Protein AF-A0A375FR32-F1 (afdb_monomer)

Nearest PDB structures (foldseek):
  3rn0-assembly1_A  TM=7.486E-01  e=4.102E-07  Paracoccus denitrificans PD1222
  3svw-assembly1_B  TM=7.134E-01  e=1.954E-07  Paracoccus denitrificans PD1222
  3svw-assembly1_A  TM=7.402E-01  e=1.913E-06  Paracoccus denitrificans PD1222
  3hq8-assembly1_B  TM=6.650E-01  e=5.862E-05  Geobacter sulfurreducens
  4aal-assembly1_A  TM=5.937E-01  e=3.245E-04  Geobacter sulfurreducens PCA

Organism: NCBI:txid96344

Secondary structure (DSSP, 8-state):
-----------------------------------HHHHHHHHHTSGGGPPSPPP-TT-TTTT-HHHHHHHHHHHH-GGGSTTSS--HHHHSBGGGTTB--SSS-BSSSB-SSPPPP-TTGGG-SSBSTT--BSSHHHHHHHHHH-TTTT---HHHHHHHHHHHSHHHHHHHH-PPPP-TTS-S---TTS-HHHHHHHHHS-HHHHHHHHHHHHHHT--GGGGTSSSS-----------

InterPro domains:
  IPR004852 Di-haem cytochrome c peroxidase [PF03150] (67-178)
  IPR036909 Cytochrome c-like domain superfamily [G3DSA:1.10.760.10] (53-226)
  IPR036909 Cytochrome c-like domain superfamily [SSF46626] (48-176)
  IPR051395 Cytochrome c-dependent Peroxidase and MauG [PTHR30600] (34-174)

Foldseek 3Di:
DDDDDDDDDDDDDDDDDDPPPPPPCPVPPPPVDDDPVRVVVVVCPDLQNDDFQDDDPVDPCQPPPLLQVLLVVQQAFLLLAAVSPDGQCCQQPVVVLGGNPDQFDAALATHDGGDDRLAQVSNDCADDPVSPDRAQLVVLLDQSCDCRHRVDALQLVLVVCVVPPQVSLCVRPNHQDDCPPQDNGAHCRHDPVNPVSLVPDDPVVNVSSVVSSSSSRHHSCNNRGHPPDPPPPPPPPPD

Radius of gyration: 29.26 Å; Cα contacts (8 Å, |Δi|>4): 293; chains: 1; bounding box: 50×64×95 Å

Solvent-accessible surface area (backbone atoms only — not comparable to full-atom values): 14560 Å² total; per-residue (Å²): 139,84,89,82,89,84,88,82,82,90,81,90,82,84,89,78,94,73,84,79,74,75,76,76,73,73,73,79,72,77,77,87,63,80,50,73,66,56,47,49,53,61,52,59,74,33,79,78,55,53,71,76,50,67,86,57,89,91,44,91,56,78,85,38,66,68,49,35,54,52,20,53,53,54,36,61,32,24,79,62,12,58,80,50,81,35,27,58,43,66,42,34,23,74,95,53,65,15,15,64,90,50,88,39,31,68,45,74,30,74,43,94,46,52,52,67,51,54,58,54,48,62,68,50,68,50,38,72,99,80,43,87,24,73,44,72,39,69,45,44,54,47,46,39,49,31,64,30,36,22,33,29,42,54,38,35,49,48,53,50,37,60,74,76,36,38,70,68,46,34,77,72,75,44,81,79,77,91,56,89,86,55,71,74,54,25,15,93,78,51,54,75,68,23,28,53,48,38,68,71,45,55,71,66,57,52,50,55,47,48,51,53,42,56,63,65,52,38,33,74,57,72,63,44,66,60,85,62,72,74,78,65,78,73,80,73,75,88,121

Sequence (239 aa):
MNRRALRVACLFGGELLAACAIASTIGTTAVDGWNADETAILSSIRLSALPPAPKDPSNAYESSPSAARLGERLFFDRRFSGNGSVSCGSCHQPDKQFQDGRPVGLGVGTGMRRTMPVVGAGYSPFLFWDGRKDSLWSQALGPLEDPAEHGGNRLAYVHLLAAHYRAEYESVFGGIPNLGRLPSQASPVGTPGQRAAWDSMSEKERQDVSRVFAIAVWKNRCLSTRGRLIRMPSLRRES

pLDDT: mean 80.94, std 21.71, range [27.3, 98.06]

Structure (mmCIF, N/CA/C/O backbone):
data_AF-A0A375FR32-F1
#
_entry.id   AF-A0A375FR32-F1
#
loop_
_atom_site.group_PDB
_atom_site.id
_atom_site.type_symbol
_atom_site.label_atom_id
_atom_site.label_alt_id
_atom_site.label_comp_id
_atom_site.label_asym_id
_atom_site.label_entity_id
_atom_site.label_seq_id
_atom_site.pdbx_PDB_ins_code
_atom_site.Cartn_x
_atom_site.Cartn_y
_atom_site.Cartn_z
_atom_site.occupancy
_atom_site.B_iso_or_equiv
_atom_site.auth_seq_id
_atom_site.auth_comp_id
_atom_site.auth_asym_id
_atom_site.auth_atom_id
_atom_site.pdbx_PDB_model_num
ATOM 1 N N . MET A 1 1 ? -6.116 39.746 -44.558 1.00 34.94 1 MET A N 1
ATOM 2 C CA . MET A 1 1 ? -5.456 41.042 -44.861 1.00 34.94 1 MET A CA 1
ATOM 3 C C . MET A 1 1 ? -3.975 40.850 -44.554 1.00 34.94 1 MET A C 1
ATOM 5 O O . MET A 1 1 ? -3.704 40.325 -43.496 1.00 34.94 1 MET A O 1
ATOM 9 N N . ASN A 1 2 ? -2.976 41.124 -45.387 1.00 34.41 2 ASN A N 1
ATOM 10 C CA . ASN A 1 2 ? -2.858 42.072 -46.482 1.00 34.41 2 ASN A CA 1
ATOM 11 C C . ASN A 1 2 ? -1.745 41.594 -47.442 1.00 34.41 2 ASN A C 1
ATOM 13 O O . ASN A 1 2 ? -0.753 41.014 -47.011 1.00 34.41 2 ASN A O 1
ATOM 17 N N . ARG A 1 3 ? -1.946 41.827 -48.740 1.00 41.34 3 ARG A N 1
ATOM 18 C CA . ARG A 1 3 ? -1.023 41.517 -49.842 1.00 41.34 3 ARG A CA 1
ATOM 19 C C . ARG A 1 3 ? 0.057 42.599 -49.927 1.00 41.34 3 ARG A C 1
ATOM 21 O O . ARG A 1 3 ? -0.264 43.752 -49.659 1.00 41.34 3 ARG A O 1
ATOM 28 N N . ARG A 1 4 ? 1.242 42.276 -50.462 1.00 44.44 4 ARG A N 1
ATOM 29 C CA . ARG A 1 4 ? 1.904 43.083 -51.511 1.00 44.44 4 ARG A CA 1
ATOM 30 C C . ARG A 1 4 ? 3.125 42.368 -52.089 1.00 44.44 4 ARG A C 1
ATOM 32 O O . ARG A 1 4 ? 4.115 42.128 -51.413 1.00 44.44 4 ARG A O 1
ATOM 39 N N . ALA A 1 5 ? 2.989 42.045 -53.369 1.00 45.34 5 ALA A N 1
ATOM 40 C CA . ALA A 1 5 ? 4.055 41.678 -54.278 1.00 45.34 5 ALA A CA 1
ATOM 41 C C . ALA A 1 5 ? 4.839 42.932 -54.690 1.00 45.34 5 ALA A C 1
ATOM 43 O O . ALA A 1 5 ? 4.228 43.978 -54.911 1.00 45.34 5 ALA A O 1
ATOM 44 N N . LEU A 1 6 ? 6.150 42.798 -54.888 1.00 39.31 6 LEU A N 1
ATOM 45 C CA . LEU A 1 6 ? 6.916 43.678 -55.766 1.00 39.31 6 LEU A CA 1
ATOM 46 C C . LEU A 1 6 ? 7.630 42.808 -56.804 1.00 39.31 6 LEU A C 1
ATOM 48 O O . LEU A 1 6 ? 8.414 41.926 -56.465 1.00 39.31 6 LEU A O 1
ATOM 52 N N . ARG A 1 7 ? 7.300 43.054 -58.072 1.00 39.62 7 ARG A N 1
ATOM 53 C CA . ARG A 1 7 ? 8.030 42.588 -59.251 1.00 39.62 7 ARG A CA 1
ATOM 54 C C . ARG A 1 7 ? 9.105 43.629 -59.561 1.00 39.62 7 ARG A C 1
ATOM 56 O O . ARG A 1 7 ? 8.771 44.809 -59.624 1.00 39.62 7 ARG A O 1
ATOM 63 N N . VAL A 1 8 ? 10.336 43.203 -59.829 1.00 41.31 8 VAL A N 1
ATOM 64 C CA . VAL A 1 8 ? 11.311 43.998 -60.589 1.00 41.31 8 VAL A CA 1
ATOM 65 C C . VAL A 1 8 ? 11.824 43.131 -61.733 1.00 41.31 8 VAL A C 1
ATOM 67 O O . VAL A 1 8 ? 12.091 41.943 -61.563 1.00 41.31 8 VAL A O 1
ATOM 70 N N . ALA A 1 9 ? 11.814 43.741 -62.912 1.00 36.62 9 ALA A N 1
ATOM 71 C CA . ALA A 1 9 ? 12.008 43.151 -64.221 1.00 36.62 9 ALA A CA 1
ATOM 72 C C . ALA A 1 9 ? 13.483 42.865 -64.542 1.00 36.62 9 ALA A C 1
ATOM 74 O O . ALA A 1 9 ? 14.385 43.553 -64.070 1.00 36.62 9 ALA A O 1
ATOM 75 N N . CYS A 1 10 ? 13.686 41.860 -65.396 1.00 38.28 10 CYS A N 1
ATOM 76 C CA . CYS A 1 10 ? 14.944 41.524 -66.053 1.00 38.28 10 CYS A CA 1
ATOM 77 C C . CYS A 1 10 ? 15.447 42.654 -66.966 1.00 38.28 10 CYS A C 1
ATOM 79 O O . CYS A 1 10 ? 14.663 43.210 -67.733 1.00 38.28 10 CYS A O 1
ATOM 81 N N . LEU A 1 11 ? 16.766 42.866 -66.993 1.00 36.47 11 LEU A N 1
ATOM 82 C CA . LEU A 1 11 ? 17.492 43.361 -68.165 1.00 36.47 11 LEU A CA 1
ATOM 83 C C . LEU A 1 11 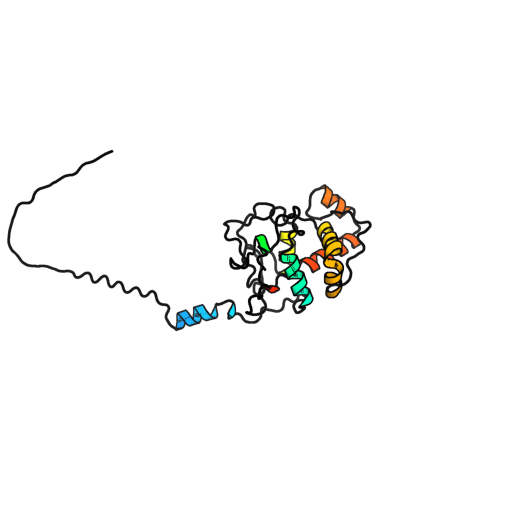? 18.767 42.527 -68.360 1.00 36.47 11 LEU A C 1
ATOM 85 O O . LEU A 1 11 ? 19.441 42.161 -67.400 1.00 36.47 11 LEU A O 1
ATOM 89 N N . PHE A 1 12 ? 19.011 42.178 -69.622 1.00 41.09 12 PHE A N 1
ATOM 90 C CA . PHE A 1 12 ? 20.029 41.260 -70.127 1.00 41.09 12 PHE A CA 1
ATOM 91 C C . PHE A 1 12 ? 21.443 41.861 -70.105 1.00 41.09 12 PHE A C 1
ATOM 93 O O . PHE A 1 12 ? 21.627 43.026 -70.445 1.00 41.09 12 PHE A O 1
ATOM 100 N N . GLY A 1 13 ? 22.441 41.023 -69.821 1.00 38.72 13 GLY A N 1
ATOM 101 C CA . GLY A 1 13 ? 23.860 41.271 -70.084 1.00 38.72 13 GLY A CA 1
ATOM 102 C C . GLY A 1 13 ? 24.592 39.930 -70.116 1.00 38.72 13 GLY A C 1
ATOM 103 O O . GLY A 1 13 ? 24.556 39.194 -69.135 1.00 38.72 13 GLY A O 1
ATOM 104 N N . GLY A 1 14 ? 25.128 39.565 -71.281 1.00 41.88 14 GLY A N 1
ATOM 105 C CA . GLY A 1 14 ? 25.743 38.266 -71.542 1.00 41.88 14 GLY A C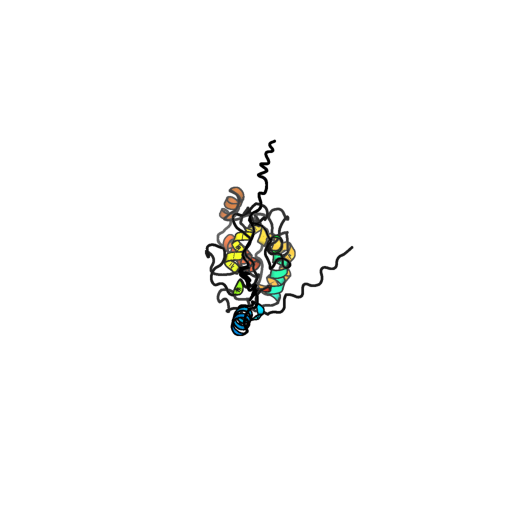A 1
ATOM 106 C C . GLY A 1 14 ? 27.172 38.118 -71.012 1.00 41.88 14 GLY A C 1
ATOM 107 O O . GLY A 1 14 ? 27.811 39.092 -70.633 1.00 41.88 14 GLY A O 1
ATOM 108 N N . GLU A 1 15 ? 27.628 36.863 -71.092 1.00 43.53 15 GLU A N 1
ATOM 109 C CA . GLU A 1 15 ? 29.021 36.389 -71.048 1.00 43.53 15 GLU A CA 1
ATOM 110 C C . GLU A 1 15 ? 29.731 36.377 -69.681 1.00 43.53 15 GLU A C 1
ATOM 112 O O . GLU A 1 15 ? 30.336 37.349 -69.255 1.00 43.53 15 GLU A O 1
ATOM 117 N N . LEU A 1 16 ? 29.728 35.225 -68.997 1.00 47.12 16 LEU A N 1
ATOM 118 C CA . LEU A 1 16 ? 30.852 34.274 -69.001 1.00 47.12 16 LEU A CA 1
ATOM 119 C C . LEU A 1 16 ? 30.514 33.070 -68.106 1.00 47.12 16 LEU A C 1
ATOM 121 O O . LEU A 1 16 ? 30.028 33.197 -66.984 1.00 47.12 16 LEU A O 1
ATOM 125 N N . LEU A 1 17 ? 30.786 31.881 -68.634 1.00 51.75 17 LEU A N 1
ATOM 126 C CA . LEU A 1 17 ? 30.671 30.594 -67.961 1.00 51.75 17 LEU A CA 1
ATOM 127 C C . LEU A 1 17 ? 31.590 30.522 -66.732 1.00 51.75 17 LEU A C 1
ATOM 129 O O . LEU A 1 17 ? 32.803 30.406 -66.868 1.00 51.75 17 LEU A O 1
ATOM 133 N N . ALA A 1 18 ? 30.999 30.481 -65.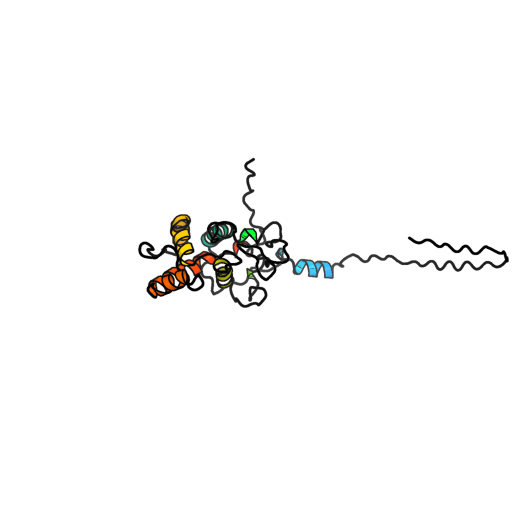543 1.00 47.69 18 ALA A N 1
ATOM 134 C CA . ALA A 1 18 ? 31.580 29.811 -64.384 1.00 47.69 18 ALA A CA 1
ATOM 135 C C . ALA A 1 18 ? 30.437 29.297 -63.505 1.00 47.69 18 ALA A C 1
ATOM 137 O O . ALA A 1 18 ? 30.072 29.889 -62.490 1.00 47.69 18 ALA A O 1
ATOM 138 N N . ALA A 1 19 ? 29.829 28.189 -63.928 1.00 48.16 19 ALA A N 1
ATOM 139 C CA . ALA A 1 19 ? 28.979 27.401 -63.054 1.00 48.16 19 ALA A CA 1
ATOM 140 C C . ALA A 1 19 ? 29.862 26.792 -61.954 1.00 48.16 19 ALA A C 1
ATOM 142 O O . ALA A 1 19 ? 30.321 25.658 -62.063 1.00 48.16 19 ALA A O 1
ATOM 143 N N . CYS A 1 20 ? 30.103 27.544 -60.879 1.00 44.62 20 CYS A N 1
ATOM 144 C CA . CYS A 1 20 ? 30.439 26.957 -59.589 1.00 44.62 20 CYS A CA 1
ATOM 145 C C . CYS A 1 20 ? 29.190 26.223 -59.098 1.00 44.62 20 CYS A C 1
ATOM 147 O O . CYS A 1 20 ? 28.430 26.719 -58.268 1.00 44.62 20 CYS A O 1
ATOM 149 N N . ALA A 1 21 ? 28.958 25.031 -59.648 1.00 50.09 21 ALA A N 1
ATOM 150 C CA . ALA A 1 21 ? 28.159 24.024 -58.987 1.00 50.09 21 ALA A CA 1
ATOM 151 C C . ALA A 1 21 ? 28.932 23.637 -57.724 1.00 50.09 21 ALA A C 1
ATOM 153 O O . ALA A 1 21 ? 29.719 22.693 -57.714 1.00 50.09 21 ALA A O 1
ATOM 154 N N . ILE A 1 22 ? 28.736 24.404 -56.650 1.00 55.03 22 ILE A N 1
ATOM 155 C CA . ILE A 1 22 ? 28.976 23.895 -55.311 1.00 55.03 22 ILE A CA 1
ATOM 156 C C . ILE A 1 22 ? 27.925 22.803 -55.163 1.00 55.03 22 ILE A C 1
ATOM 158 O O . ILE A 1 22 ? 26.780 23.055 -54.795 1.00 55.03 22 ILE A O 1
ATOM 162 N N . ALA A 1 23 ? 28.295 21.584 -55.549 1.00 52.53 23 ALA A N 1
ATOM 163 C CA . ALA A 1 23 ? 27.618 20.400 -55.088 1.00 52.53 23 ALA A CA 1
ATOM 164 C C . ALA A 1 23 ? 27.813 20.402 -53.573 1.00 52.53 23 ALA A C 1
ATOM 166 O O . ALA A 1 23 ? 28.777 19.843 -53.051 1.00 52.53 23 ALA A O 1
ATOM 167 N N . SER A 1 24 ? 26.917 21.091 -52.864 1.00 51.31 24 SER A N 1
ATOM 168 C CA . SER A 1 24 ? 26.653 20.829 -51.465 1.00 51.31 24 SER A CA 1
ATOM 169 C C . SER A 1 24 ? 26.131 19.404 -51.422 1.00 51.31 24 SER A C 1
ATOM 171 O O . SER A 1 24 ? 24.931 19.146 -51.404 1.00 51.31 24 SER A O 1
ATOM 173 N N . THR A 1 25 ? 27.065 18.459 -51.442 1.00 49.88 25 THR A N 1
ATOM 174 C CA . THR A 1 25 ? 26.886 17.159 -50.833 1.00 49.88 25 THR A CA 1
ATOM 175 C C . THR A 1 25 ? 26.717 17.455 -49.351 1.00 49.88 25 THR A C 1
ATOM 177 O O . THR A 1 25 ? 27.632 17.341 -48.542 1.00 49.88 25 THR A O 1
ATOM 180 N N . ILE A 1 26 ? 25.512 17.898 -48.983 1.00 55.44 26 ILE A N 1
ATOM 181 C CA . ILE A 1 26 ? 24.990 17.628 -47.658 1.00 55.44 26 ILE A CA 1
ATOM 182 C C . ILE A 1 26 ? 24.904 16.111 -47.657 1.00 55.44 26 ILE A C 1
ATOM 184 O O . ILE A 1 26 ? 23.922 15.524 -48.105 1.00 55.44 26 ILE A O 1
ATOM 188 N N . GLY A 1 27 ? 26.017 15.478 -47.289 1.00 49.62 27 GLY A N 1
ATOM 189 C CA . GLY A 1 27 ? 26.038 14.088 -46.918 1.00 49.62 27 GLY A CA 1
ATOM 190 C C . GLY A 1 27 ? 25.067 13.985 -45.765 1.00 49.62 27 GLY A C 1
ATOM 191 O O . GLY A 1 27 ? 25.414 14.250 -44.620 1.00 49.62 27 GLY A O 1
ATOM 192 N N . THR A 1 28 ? 23.826 13.631 -46.071 1.00 56.03 28 THR A N 1
ATOM 193 C CA . THR A 1 28 ? 22.920 13.026 -45.113 1.00 56.03 28 THR A CA 1
ATOM 194 C C . THR A 1 28 ? 23.481 11.642 -44.821 1.00 56.03 28 THR A C 1
ATOM 196 O O . THR A 1 28 ? 22.913 10.626 -45.214 1.00 56.03 28 THR A O 1
ATOM 199 N N . THR A 1 29 ? 24.638 11.578 -44.164 1.00 55.00 29 THR A N 1
ATOM 200 C CA . THR A 1 29 ? 24.998 10.393 -43.405 1.00 55.00 29 THR A CA 1
ATOM 201 C C . THR A 1 29 ? 24.136 10.464 -42.159 1.00 55.00 29 THR A C 1
ATOM 203 O O . THR A 1 29 ? 24.552 10.972 -41.120 1.00 55.00 29 THR A O 1
ATOM 206 N N . ALA A 1 30 ? 22.888 10.020 -42.299 1.00 60.34 30 ALA A N 1
ATOM 207 C CA . ALA A 1 30 ? 22.135 9.522 -41.169 1.00 60.34 30 ALA A CA 1
ATOM 208 C C . ALA A 1 30 ? 22.948 8.349 -40.614 1.00 60.34 30 ALA A C 1
ATOM 210 O O . ALA A 1 30 ? 22.835 7.219 -41.084 1.00 60.34 30 ALA A O 1
ATOM 211 N N . VAL A 1 31 ? 23.839 8.632 -39.666 1.00 58.75 31 VAL A N 1
ATOM 212 C CA . VAL A 1 31 ? 24.446 7.598 -38.830 1.00 58.75 31 VAL A CA 1
ATOM 213 C C . VAL A 1 31 ? 23.476 7.356 -37.675 1.00 58.75 31 VAL A C 1
ATOM 215 O O . VAL A 1 31 ? 23.803 7.555 -36.515 1.00 58.75 31 VAL A O 1
ATOM 218 N N . ASP A 1 32 ? 22.243 6.967 -38.003 1.00 66.88 32 ASP A N 1
ATOM 219 C CA . ASP A 1 32 ? 21.217 6.598 -37.021 1.00 66.88 32 ASP A CA 1
ATOM 220 C C . ASP A 1 32 ? 21.332 5.099 -36.709 1.00 66.88 32 ASP A C 1
ATOM 222 O O . ASP A 1 32 ? 20.386 4.323 -36.850 1.00 66.88 32 ASP A O 1
ATOM 226 N N . GLY A 1 33 ? 22.534 4.659 -36.339 1.00 75.00 33 GLY A N 1
ATOM 227 C CA . GLY A 1 33 ? 22.816 3.269 -36.010 1.00 75.00 33 GLY A CA 1
ATOM 228 C C . GLY A 1 33 ? 23.745 3.178 -34.815 1.00 75.00 33 GLY A C 1
ATOM 229 O O . GLY A 1 33 ? 24.872 3.659 -34.874 1.00 75.00 33 GLY A O 1
ATOM 230 N N . TRP A 1 34 ? 23.276 2.535 -33.748 1.00 84.75 34 TRP A N 1
ATOM 231 C CA . TRP A 1 34 ? 24.124 2.150 -32.625 1.00 84.75 34 TRP A CA 1
ATOM 232 C C . TRP A 1 34 ? 25.191 1.167 -33.113 1.00 84.75 34 TRP A C 1
ATOM 234 O O . TRP A 1 34 ? 24.870 0.184 -33.789 1.00 84.75 34 TRP A O 1
ATOM 244 N N . ASN A 1 35 ? 26.454 1.401 -32.765 1.00 91.38 35 ASN A N 1
ATOM 245 C CA . ASN A 1 35 ? 27.519 0.441 -33.037 1.00 91.38 35 ASN A CA 1
ATOM 246 C C . ASN A 1 35 ? 27.387 -0.803 -32.127 1.00 91.38 35 ASN A C 1
ATOM 248 O O . ASN A 1 35 ? 26.509 -0.884 -31.259 1.00 91.38 35 ASN A O 1
ATOM 252 N N . ALA A 1 36 ? 28.227 -1.819 -32.347 1.00 91.06 36 ALA A N 1
ATOM 253 C CA . ALA A 1 36 ? 28.140 -3.084 -31.613 1.00 91.06 36 ALA A CA 1
ATOM 254 C C . ALA A 1 36 ? 28.350 -2.910 -30.097 1.00 91.06 36 ALA A C 1
ATOM 256 O O . ALA A 1 36 ? 27.615 -3.513 -29.312 1.00 91.06 36 ALA A O 1
ATOM 257 N N . ASP A 1 37 ? 29.286 -2.051 -29.691 1.00 91.88 37 ASP A N 1
ATOM 258 C CA . ASP A 1 37 ? 29.590 -1.788 -28.282 1.00 91.88 37 ASP A CA 1
ATOM 259 C C . ASP A 1 37 ? 28.447 -1.022 -27.607 1.00 91.88 37 ASP A C 1
ATOM 261 O O . ASP A 1 37 ? 28.004 -1.379 -26.515 1.00 91.88 37 ASP A O 1
ATOM 265 N N . GLU A 1 38 ? 27.887 -0.019 -28.285 1.00 92.06 38 GLU A N 1
ATOM 266 C CA . GLU A 1 38 ? 26.712 0.715 -27.810 1.00 92.06 38 GLU A CA 1
ATOM 267 C C . GLU A 1 38 ? 25.490 -0.199 -27.682 1.00 92.06 38 GLU A C 1
ATOM 269 O O . GLU A 1 38 ? 24.779 -0.175 -26.676 1.00 92.06 38 GLU A O 1
ATOM 274 N N . THR A 1 39 ? 25.272 -1.074 -28.664 1.00 90.56 39 THR A N 1
ATOM 275 C CA . THR A 1 39 ? 24.197 -2.072 -28.624 1.00 90.56 39 THR A CA 1
ATOM 276 C C . THR A 1 39 ? 24.397 -3.058 -27.471 1.00 90.56 39 THR A C 1
ATOM 278 O O . THR A 1 39 ? 23.421 -3.458 -26.822 1.00 90.56 39 THR A O 1
ATOM 281 N N . ALA A 1 40 ? 25.643 -3.438 -27.175 1.00 90.44 40 ALA A N 1
ATOM 282 C CA . ALA A 1 40 ? 25.981 -4.292 -26.042 1.00 90.44 40 ALA A CA 1
ATOM 283 C C . ALA A 1 40 ? 25.712 -3.590 -24.700 1.00 90.44 40 ALA A C 1
ATOM 285 O O . ALA A 1 40 ? 25.094 -4.191 -23.818 1.00 90.44 40 ALA A O 1
ATOM 286 N N . ILE A 1 41 ? 26.072 -2.308 -24.564 1.00 91.00 41 ILE A N 1
ATOM 287 C CA . ILE A 1 41 ? 25.761 -1.484 -23.383 1.00 91.00 41 ILE A CA 1
ATOM 288 C C . ILE A 1 41 ? 24.244 -1.357 -23.193 1.00 91.00 41 ILE A C 1
ATOM 290 O O . ILE A 1 41 ? 23.724 -1.631 -22.115 1.00 91.00 41 ILE A O 1
ATOM 294 N N . LEU A 1 42 ? 23.496 -1.014 -24.242 1.00 88.75 42 LEU A N 1
ATOM 295 C CA . LEU A 1 42 ? 22.034 -0.918 -24.163 1.00 88.75 42 LEU A CA 1
ATOM 296 C C . LEU A 1 42 ? 21.379 -2.262 -23.819 1.00 88.75 42 LEU A C 1
ATOM 298 O O . LEU A 1 42 ? 20.329 -2.310 -23.178 1.00 88.75 42 LEU A O 1
ATOM 302 N N . SER A 1 43 ? 21.986 -3.370 -24.244 1.00 87.94 43 SER A N 1
ATOM 303 C CA . SER A 1 43 ? 21.511 -4.713 -23.916 1.00 87.94 43 SER A CA 1
ATOM 304 C C . SER A 1 43 ? 21.800 -5.103 -22.468 1.00 87.94 43 SER A C 1
ATOM 306 O O . SER A 1 43 ? 20.986 -5.811 -21.872 1.00 87.94 43 SER A O 1
ATOM 308 N N . SER A 1 44 ? 22.896 -4.614 -21.883 1.00 88.31 44 SER A N 1
ATOM 309 C CA . SER A 1 44 ? 23.266 -4.904 -20.494 1.00 88.31 44 SER A CA 1
ATOM 310 C C . SER A 1 44 ? 22.397 -4.163 -19.472 1.00 88.31 44 SER A C 1
ATOM 312 O O . SER A 1 44 ? 22.175 -4.677 -18.380 1.00 88.31 44 SER A O 1
ATOM 314 N N . ILE A 1 45 ? 21.823 -3.012 -19.838 1.00 85.69 45 ILE A N 1
ATOM 315 C CA . ILE A 1 45 ? 20.927 -2.224 -18.969 1.00 85.69 45 ILE A CA 1
ATOM 316 C C . ILE A 1 45 ? 19.444 -2.623 -19.075 1.00 85.69 45 ILE A C 1
ATOM 318 O O . ILE A 1 45 ? 18.570 -1.955 -18.519 1.00 85.69 45 ILE A O 1
ATOM 322 N N . ARG A 1 46 ? 19.119 -3.706 -19.793 1.00 87.19 46 ARG A N 1
ATOM 323 C CA . ARG A 1 46 ? 17.738 -4.204 -19.888 1.00 87.19 46 ARG A CA 1
ATOM 324 C C . ARG A 1 46 ? 17.305 -4.819 -18.566 1.00 87.19 46 ARG A C 1
ATOM 326 O O . ARG A 1 46 ? 18.056 -5.549 -17.931 1.00 87.19 46 ARG A O 1
ATOM 333 N N . LEU A 1 47 ? 16.028 -4.661 -18.227 1.00 80.69 47 LEU A N 1
ATOM 334 C CA . LEU A 1 47 ? 15.450 -5.301 -17.044 1.00 80.69 47 LEU A CA 1
ATOM 335 C C . LEU A 1 47 ? 15.648 -6.830 -17.041 1.00 80.69 47 LEU A C 1
ATOM 337 O O . LEU A 1 47 ? 15.905 -7.424 -16.001 1.00 80.69 47 LEU A O 1
ATOM 341 N N . SER A 1 48 ? 15.567 -7.474 -18.210 1.00 82.88 48 SER A N 1
ATOM 342 C CA . SER A 1 48 ? 15.795 -8.917 -18.359 1.00 82.88 48 SER A CA 1
ATOM 343 C 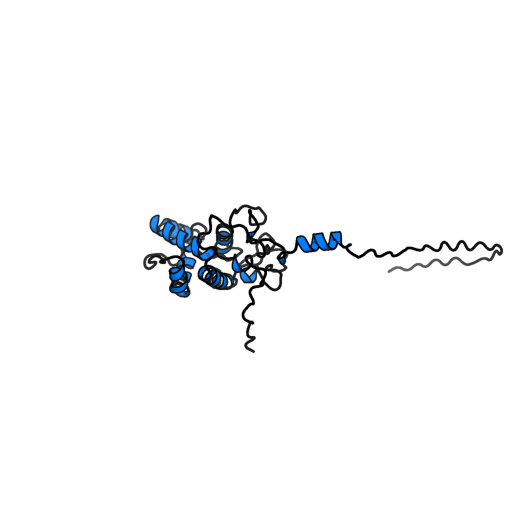C . SER A 1 48 ? 17.246 -9.346 -18.126 1.00 82.88 48 SER A C 1
ATOM 345 O O . SER A 1 48 ? 17.490 -10.535 -17.942 1.00 82.88 48 SER A O 1
ATOM 347 N N . ALA A 1 49 ? 18.190 -8.405 -18.182 1.00 86.62 49 ALA A N 1
ATOM 348 C CA . ALA A 1 49 ? 19.607 -8.628 -17.921 1.00 86.62 49 ALA A CA 1
ATOM 349 C C . ALA A 1 49 ? 19.980 -8.377 -16.449 1.00 86.62 49 ALA A C 1
ATOM 351 O O . ALA A 1 49 ? 21.110 -8.663 -16.056 1.00 86.62 49 ALA A O 1
ATOM 352 N N . LEU A 1 50 ? 19.049 -7.875 -15.624 1.00 83.44 50 LEU A N 1
ATOM 353 C CA . LEU A 1 50 ? 19.313 -7.670 -14.204 1.00 83.44 50 LEU A CA 1
ATOM 354 C C . LEU A 1 50 ? 19.586 -9.011 -13.499 1.00 83.44 50 LEU A C 1
ATOM 356 O O . LEU A 1 50 ? 18.896 -10.003 -13.767 1.00 83.44 50 LEU A O 1
ATOM 360 N N . PRO A 1 51 ? 20.544 -9.049 -12.552 1.00 87.12 51 PRO A N 1
ATOM 361 C CA . PRO A 1 51 ? 20.740 -10.214 -11.692 1.00 87.12 51 PRO A CA 1
ATOM 362 C C . PRO A 1 51 ? 19.486 -10.452 -10.838 1.00 87.12 51 PRO A C 1
ATOM 364 O O . PRO A 1 51 ? 18.604 -9.599 -10.803 1.00 87.12 51 PRO A O 1
ATOM 367 N N . PRO A 1 52 ? 19.361 -11.567 -10.103 1.00 84.44 52 PRO A N 1
ATOM 368 C CA . PRO A 1 52 ? 18.305 -11.699 -9.102 1.00 84.44 52 PRO A CA 1
ATOM 369 C C . PRO A 1 52 ? 18.288 -10.489 -8.159 1.00 84.44 52 PRO A C 1
ATOM 371 O O . PRO A 1 52 ? 19.342 -10.036 -7.710 1.00 84.44 52 PRO A O 1
ATOM 374 N N . ALA A 1 53 ? 17.100 -9.954 -7.875 1.00 81.44 53 ALA A N 1
ATOM 375 C CA . ALA A 1 53 ? 16.966 -8.820 -6.970 1.00 81.44 53 ALA A CA 1
ATOM 376 C C . ALA A 1 53 ? 17.572 -9.145 -5.590 1.00 81.44 53 ALA A C 1
ATOM 378 O O . ALA A 1 53 ? 17.397 -10.275 -5.117 1.00 81.44 53 ALA A O 1
ATOM 379 N N . PRO A 1 54 ? 18.243 -8.181 -4.925 1.00 84.06 54 PRO A N 1
ATOM 380 C CA . PRO A 1 54 ? 18.817 -8.397 -3.600 1.00 84.06 54 PRO A CA 1
ATOM 381 C C . PRO A 1 54 ? 17.772 -8.936 -2.623 1.00 84.06 54 PRO A C 1
ATOM 383 O O . PRO A 1 54 ? 16.592 -8.584 -2.726 1.00 84.06 54 PRO A O 1
ATOM 386 N N . LYS A 1 55 ? 18.202 -9.783 -1.684 1.00 85.00 55 LYS A N 1
ATOM 387 C CA . LYS A 1 55 ? 17.340 -10.256 -0.598 1.00 85.00 55 LYS A CA 1
ATOM 388 C C . LYS A 1 55 ? 16.980 -9.074 0.300 1.00 85.00 55 LYS A C 1
ATOM 390 O O . LYS A 1 55 ? 17.872 -8.340 0.718 1.00 85.00 55 LYS A O 1
ATOM 395 N N . ASP A 1 56 ? 15.702 -8.918 0.611 1.00 82.81 56 ASP A N 1
ATOM 396 C CA . ASP A 1 56 ? 15.215 -7.903 1.540 1.00 82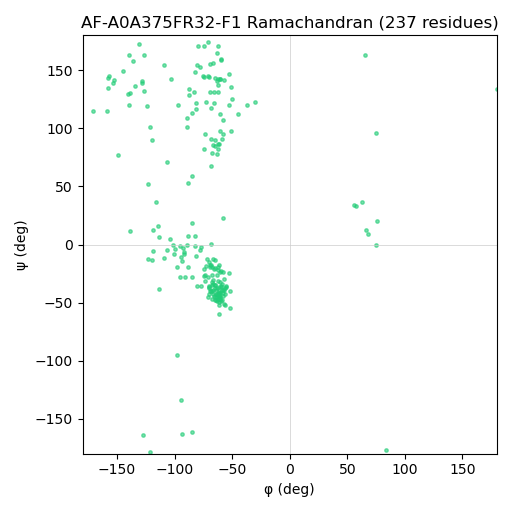.81 56 ASP A CA 1
ATOM 397 C C . ASP A 1 56 ? 15.219 -8.491 2.966 1.00 82.81 56 ASP A C 1
ATOM 399 O O . ASP A 1 56 ? 14.410 -9.369 3.285 1.00 82.81 56 ASP A O 1
ATOM 403 N N . PRO A 1 57 ? 16.131 -8.054 3.855 1.00 83.94 57 PRO A N 1
ATOM 404 C CA . PRO A 1 57 ? 16.234 -8.611 5.202 1.00 83.94 57 PRO A CA 1
ATOM 405 C C . PRO A 1 57 ? 15.016 -8.285 6.077 1.00 83.94 57 PRO A C 1
ATOM 407 O O . PRO A 1 57 ? 14.770 -8.985 7.056 1.00 83.94 57 PRO A O 1
ATOM 410 N N . SER A 1 58 ? 14.229 -7.263 5.723 1.00 82.62 58 SER A N 1
ATOM 411 C CA . SER A 1 58 ? 13.006 -6.886 6.442 1.00 82.62 58 SER A CA 1
ATOM 412 C C . SER A 1 58 ? 11.788 -7.732 6.037 1.00 82.62 58 SER A C 1
ATOM 414 O O . SER A 1 58 ? 10.688 -7.588 6.575 1.00 82.62 58 SER A O 1
ATOM 416 N N . ASN A 1 59 ? 11.979 -8.653 5.093 1.00 84.94 59 ASN A N 1
ATOM 417 C CA . ASN A 1 59 ? 10.927 -9.365 4.400 1.00 84.94 59 ASN A CA 1
ATOM 418 C C . ASN A 1 59 ? 11.054 -10.888 4.636 1.00 84.94 59 ASN A C 1
ATOM 420 O O . ASN A 1 59 ? 11.691 -11.635 3.898 1.00 84.94 59 ASN A O 1
ATOM 424 N N . ALA A 1 60 ? 10.397 -11.380 5.691 1.00 85.62 60 ALA A N 1
ATOM 425 C CA . ALA A 1 60 ? 10.523 -12.780 6.121 1.00 85.62 60 ALA A CA 1
ATOM 426 C C . ALA A 1 60 ? 9.873 -13.823 5.187 1.00 85.62 60 ALA A C 1
ATOM 428 O O . ALA A 1 60 ? 10.142 -15.014 5.308 1.00 85.62 60 ALA A O 1
ATOM 429 N N . TYR A 1 61 ? 9.011 -13.408 4.261 1.00 85.44 61 TYR A N 1
ATOM 430 C CA . TYR A 1 61 ? 8.242 -14.323 3.410 1.00 85.44 61 TYR A CA 1
ATOM 431 C C . TYR A 1 61 ? 8.635 -14.199 1.932 1.00 85.44 61 TYR A C 1
ATOM 433 O O . TYR A 1 61 ? 7.816 -14.516 1.069 1.00 85.44 61 TYR A O 1
ATOM 441 N N . GLU A 1 62 ? 9.781 -13.573 1.623 1.00 82.62 62 GLU A N 1
ATOM 442 C CA . GLU A 1 62 ? 10.110 -13.055 0.278 1.00 82.62 62 GLU A CA 1
ATOM 443 C C . GLU A 1 62 ? 10.022 -14.144 -0.788 1.00 82.62 62 GLU A C 1
ATOM 445 O O . GLU A 1 62 ? 9.586 -13.932 -1.917 1.00 82.62 62 GLU A O 1
ATOM 450 N N . SER A 1 63 ? 10.406 -15.345 -0.372 1.00 85.00 63 SER A N 1
ATOM 451 C CA . SER A 1 63 ? 10.445 -16.565 -1.156 1.00 85.00 63 SER A CA 1
ATOM 452 C C . SER A 1 63 ? 9.143 -17.370 -1.125 1.00 85.00 63 SER A C 1
ATOM 454 O O . SER A 1 63 ? 9.092 -18.422 -1.756 1.00 85.00 63 SER A O 1
ATOM 456 N N . SER A 1 64 ? 8.098 -16.932 -0.411 1.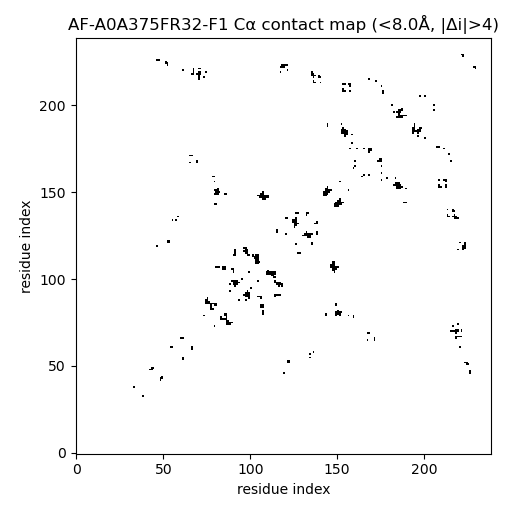00 87.19 64 SER A N 1
ATOM 457 C CA . SER A 1 64 ? 6.844 -17.684 -0.271 1.00 87.19 64 SER A CA 1
ATOM 458 C C . SER A 1 64 ? 5.925 -17.485 -1.486 1.00 87.19 64 SER A C 1
ATOM 460 O O . SER A 1 64 ? 5.408 -16.385 -1.708 1.00 87.19 64 SER A O 1
ATOM 462 N N . PRO A 1 65 ? 5.622 -18.546 -2.261 1.00 88.56 65 PRO A N 1
ATOM 463 C CA . PRO A 1 65 ? 4.710 -18.433 -3.398 1.00 88.56 65 PRO A CA 1
ATOM 464 C C . PRO A 1 65 ? 3.266 -18.132 -2.978 1.00 88.56 65 PRO A C 1
ATOM 466 O O . PRO A 1 65 ? 2.535 -17.472 -3.712 1.00 88.56 65 PRO A O 1
ATOM 469 N N . SER A 1 66 ? 2.837 -18.601 -1.800 1.00 88.69 66 SER A N 1
ATOM 470 C CA . SER A 1 66 ? 1.497 -18.310 -1.270 1.00 88.69 66 SER A CA 1
ATOM 471 C C . SER A 1 66 ? 1.364 -16.843 -0.870 1.00 88.69 66 SER A C 1
ATOM 473 O O . SER A 1 66 ? 0.359 -16.214 -1.188 1.00 88.69 66 SER A O 1
ATOM 475 N N . ALA A 1 67 ? 2.412 -16.278 -0.264 1.00 87.00 67 ALA A N 1
ATOM 476 C CA . ALA A 1 67 ? 2.510 -14.849 0.002 1.00 87.00 67 ALA A CA 1
ATOM 477 C C . ALA A 1 67 ? 2.415 -14.023 -1.295 1.00 87.00 67 ALA A C 1
ATOM 479 O O . ALA A 1 67 ? 1.640 -13.072 -1.359 1.00 87.00 67 ALA A O 1
ATOM 480 N N . ALA A 1 68 ? 3.164 -14.408 -2.332 1.00 86.94 68 ALA A N 1
ATOM 481 C CA . ALA A 1 68 ? 3.143 -13.748 -3.637 1.00 86.94 68 ALA A CA 1
ATOM 482 C C . ALA A 1 68 ? 1.742 -13.776 -4.284 1.00 86.94 68 ALA A C 1
ATOM 484 O O . ALA A 1 68 ? 1.219 -12.733 -4.670 1.00 86.94 68 ALA A O 1
ATOM 485 N N . ARG A 1 69 ? 1.088 -14.947 -4.321 1.00 89.25 69 ARG A N 1
ATOM 486 C CA . ARG A 1 69 ? -0.277 -15.094 -4.865 1.00 89.25 69 ARG A CA 1
ATOM 487 C C . ARG A 1 69 ? -1.316 -14.267 -4.114 1.00 89.25 69 ARG A C 1
ATOM 489 O O . ARG A 1 69 ? -2.196 -13.684 -4.739 1.00 89.25 69 ARG A O 1
ATOM 496 N N . LEU A 1 70 ? -1.241 -14.228 -2.782 1.00 91.38 70 LEU A N 1
ATOM 497 C CA . LEU A 1 70 ? -2.143 -13.390 -1.997 1.00 91.38 70 LEU A CA 1
ATOM 498 C C . LEU A 1 70 ? -1.913 -11.913 -2.331 1.00 91.38 70 LEU A C 1
ATOM 500 O O . LEU A 1 70 ? -2.870 -11.228 -2.665 1.00 91.38 70 LEU A O 1
ATOM 504 N N . GLY A 1 71 ? -0.660 -11.448 -2.346 1.00 90.56 71 GLY A N 1
ATOM 505 C CA . GLY A 1 71 ? -0.330 -10.071 -2.721 1.00 90.56 71 GLY A CA 1
ATOM 506 C C . GLY A 1 71 ? -0.828 -9.668 -4.106 1.00 90.56 71 GLY A C 1
ATOM 507 O O . GLY A 1 71 ? -1.404 -8.597 -4.246 1.00 90.56 71 GLY A O 1
ATOM 508 N N . GLU A 1 72 ? -0.684 -10.541 -5.107 1.00 90.06 72 GLU A N 1
ATOM 509 C CA . GLU A 1 72 ? -1.230 -10.314 -6.452 1.00 90.06 72 GLU A CA 1
ATOM 510 C C . GLU A 1 72 ? -2.750 -10.104 -6.421 1.00 90.06 72 GLU A C 1
ATOM 512 O O . GLU A 1 72 ? -3.255 -9.162 -7.029 1.00 90.06 72 GLU A O 1
ATOM 517 N N . ARG A 1 73 ? -3.488 -10.927 -5.665 1.00 92.56 73 ARG A N 1
ATOM 518 C CA . ARG A 1 73 ? -4.940 -10.750 -5.514 1.00 92.56 73 ARG A CA 1
ATOM 519 C C . ARG A 1 73 ? -5.282 -9.409 -4.869 1.00 92.56 73 ARG A C 1
ATOM 521 O O . ARG A 1 73 ? -6.163 -8.720 -5.372 1.00 92.56 73 ARG A O 1
ATOM 528 N N . LEU A 1 74 ? -4.580 -9.027 -3.800 1.00 94.25 74 LEU A N 1
ATOM 529 C CA . LEU A 1 74 ? -4.815 -7.749 -3.117 1.00 94.25 74 LEU A CA 1
ATOM 530 C C . LEU A 1 74 ? -4.475 -6.549 -4.019 1.00 94.25 74 LEU A C 1
ATOM 532 O O . LEU A 1 74 ? -5.210 -5.566 -4.029 1.00 94.25 74 LEU A O 1
ATOM 536 N N . PHE A 1 75 ? -3.414 -6.645 -4.827 1.00 93.88 75 PHE A N 1
ATOM 537 C CA . PHE A 1 75 ? -2.962 -5.584 -5.736 1.00 93.88 75 PHE A CA 1
ATOM 538 C C . PHE A 1 75 ? -4.030 -5.164 -6.754 1.00 93.88 75 PHE A C 1
ATOM 540 O O . PHE A 1 75 ? -4.122 -3.990 -7.124 1.00 93.88 75 PHE A O 1
ATOM 547 N N . PHE A 1 76 ? -4.850 -6.114 -7.205 1.00 94.56 76 PHE A N 1
ATOM 548 C CA . PHE A 1 76 ? -5.924 -5.861 -8.164 1.00 94.56 76 PHE A CA 1
ATOM 549 C C . PHE A 1 76 ? -7.310 -5.717 -7.517 1.00 94.56 76 PHE A C 1
ATOM 551 O O . PHE A 1 76 ? -8.267 -5.381 -8.218 1.00 94.56 76 PHE A O 1
ATOM 558 N N . ASP A 1 77 ? -7.439 -5.896 -6.201 1.00 96.06 77 ASP A N 1
ATOM 559 C CA . ASP A 1 77 ? -8.726 -5.837 -5.510 1.00 96.06 77 ASP A CA 1
ATOM 560 C C . ASP A 1 77 ? -9.130 -4.404 -5.141 1.00 96.06 77 ASP A C 1
ATOM 562 O O . ASP A 1 77 ? -8.548 -3.754 -4.272 1.00 96.06 77 ASP A O 1
ATOM 566 N N . ARG A 1 78 ? -10.198 -3.921 -5.779 1.00 97.12 78 ARG A N 1
ATOM 567 C CA . ARG A 1 78 ? -10.726 -2.569 -5.566 1.00 97.12 78 ARG A CA 1
ATOM 568 C C . ARG A 1 78 ? -11.373 -2.365 -4.199 1.00 97.12 78 ARG A C 1
ATOM 570 O O . ARG A 1 78 ? -11.517 -1.218 -3.780 1.00 97.12 78 ARG A O 1
ATOM 577 N N . ARG A 1 79 ? -11.728 -3.440 -3.481 1.00 96.62 79 ARG A N 1
ATOM 578 C CA . ARG A 1 79 ? -12.281 -3.355 -2.115 1.00 96.62 79 ARG A CA 1
ATOM 579 C C . ARG A 1 79 ? -11.302 -2.719 -1.126 1.00 96.62 79 ARG A C 1
ATOM 581 O O . ARG A 1 79 ? -11.729 -2.248 -0.080 1.00 96.62 79 ARG A O 1
ATOM 588 N N . PHE A 1 80 ? -10.013 -2.664 -1.472 1.00 95.31 80 PHE A N 1
ATOM 589 C CA . PHE A 1 80 ? -8.987 -1.952 -0.710 1.00 95.31 80 PHE A CA 1
ATOM 590 C C . PHE A 1 80 ? -8.922 -0.445 -1.000 1.00 95.31 80 PHE A C 1
ATOM 592 O O . PHE A 1 80 ? -7.999 0.209 -0.535 1.00 95.31 80 PHE A O 1
ATOM 599 N N . SER A 1 81 ? -9.846 0.136 -1.763 1.00 96.44 81 SER A N 1
ATOM 600 C CA . SER A 1 81 ? -10.017 1.594 -1.812 1.00 96.44 81 SER A CA 1
ATOM 601 C C . SER A 1 81 ? -11.236 2.004 -0.996 1.00 96.44 81 SER A C 1
ATOM 603 O O . SER A 1 81 ? -12.256 1.316 -1.014 1.00 96.44 81 SER A O 1
ATOM 605 N N . GLY A 1 82 ? -11.156 3.137 -0.299 1.00 94.38 82 GLY A N 1
ATOM 606 C CA . GLY A 1 82 ? -12.204 3.620 0.602 1.00 94.38 82 GLY A CA 1
ATOM 607 C C . GLY A 1 82 ? -13.565 3.823 -0.072 1.00 94.38 82 GLY A C 1
ATOM 608 O O . GLY A 1 82 ? -14.591 3.736 0.595 1.00 94.38 82 GLY A O 1
ATOM 609 N N . ASN A 1 83 ? -13.589 4.035 -1.392 1.00 95.38 83 ASN A N 1
ATOM 610 C CA . ASN A 1 83 ? -14.808 4.164 -2.196 1.00 95.38 83 ASN A CA 1
ATOM 611 C C . ASN A 1 83 ? -15.020 3.010 -3.205 1.00 95.38 83 ASN A C 1
ATOM 613 O O . ASN A 1 83 ? -15.906 3.102 -4.053 1.00 95.38 83 ASN A O 1
ATOM 617 N N . GLY A 1 84 ? -14.190 1.960 -3.183 1.00 96.38 84 GLY A N 1
ATOM 618 C CA . GLY A 1 84 ? -14.266 0.837 -4.129 1.00 96.38 84 GLY A CA 1
ATOM 619 C C . GLY A 1 84 ? -13.897 1.171 -5.588 1.00 96.38 84 GLY A C 1
ATOM 620 O O . GLY A 1 84 ? -14.121 0.360 -6.496 1.00 96.38 84 GLY A O 1
ATOM 621 N N . SER A 1 85 ? -13.370 2.365 -5.869 1.00 96.44 85 SER A N 1
ATOM 622 C CA . SER A 1 85 ? -13.139 2.840 -7.240 1.00 96.44 85 SER A CA 1
ATOM 623 C C . SER A 1 85 ? -11.810 2.390 -7.851 1.00 96.44 85 SER A C 1
ATOM 625 O O . SER A 1 85 ? -11.742 2.223 -9.068 1.00 96.44 85 SER A O 1
ATOM 627 N N . VAL A 1 86 ? -10.783 2.141 -7.033 1.00 97.19 86 VAL A N 1
ATOM 628 C CA . VAL A 1 86 ? -9.412 1.889 -7.504 1.00 97.19 86 VAL A CA 1
ATOM 629 C C . VAL A 1 86 ? -8.753 0.717 -6.786 1.00 97.19 86 VAL A C 1
ATOM 631 O O . VAL A 1 86 ? -9.135 0.325 -5.689 1.00 97.19 86 VAL A O 1
ATOM 634 N N . SER A 1 87 ? -7.747 0.146 -7.433 1.00 96.44 87 SER A N 1
ATOM 635 C CA . SER A 1 87 ? -6.788 -0.811 -6.878 1.00 96.44 87 SER A CA 1
ATOM 636 C C . SER A 1 87 ? -5.377 -0.360 -7.249 1.00 96.44 87 SER A C 1
ATOM 638 O O . SER A 1 87 ? -5.217 0.544 -8.075 1.00 96.44 87 SER A O 1
ATOM 640 N N . CYS A 1 88 ? -4.336 -1.003 -6.722 1.00 95.44 88 CYS A N 1
ATOM 641 C CA . CYS A 1 88 ? -2.963 -0.673 -7.107 1.00 95.44 88 CYS A CA 1
ATOM 642 C C . CYS A 1 88 ? -2.768 -0.818 -8.629 1.00 95.44 88 CYS A C 1
ATOM 644 O O . CYS A 1 88 ? -2.163 0.041 -9.272 1.00 95.44 88 CYS A O 1
ATOM 646 N N . GLY A 1 89 ? -3.377 -1.849 -9.227 1.00 94.88 89 GLY A N 1
ATOM 647 C CA . GLY A 1 89 ? -3.383 -2.072 -10.675 1.00 94.88 89 GLY A CA 1
ATOM 648 C C . GLY A 1 89 ? -4.113 -1.004 -11.500 1.00 94.88 89 GLY A C 1
ATOM 649 O O . GLY A 1 89 ? -3.929 -0.957 -12.712 1.00 94.88 89 GLY A O 1
ATOM 650 N N . SER A 1 90 ? -4.904 -0.121 -10.877 1.00 95.81 90 SER A N 1
ATOM 651 C CA . SER A 1 90 ? -5.534 1.014 -11.572 1.00 95.81 90 SER A CA 1
ATOM 652 C C . SER A 1 90 ? -4.503 2.071 -11.980 1.00 95.81 90 SER A C 1
ATOM 654 O O . SER A 1 90 ? -4.595 2.620 -13.078 1.00 95.81 90 SER A O 1
ATOM 656 N N . CYS A 1 91 ? -3.500 2.312 -11.129 1.00 95.75 91 CYS A N 1
ATOM 657 C CA . CYS A 1 91 ? -2.404 3.243 -11.404 1.00 95.75 91 CYS A CA 1
ATOM 658 C C . CYS A 1 91 ? -1.164 2.532 -11.974 1.00 95.75 91 CYS A C 1
ATOM 660 O O . CYS A 1 91 ? -0.400 3.124 -12.727 1.00 95.75 91 CYS A O 1
ATOM 662 N N . HIS A 1 92 ? -0.960 1.255 -11.648 1.00 95.31 92 HIS A N 1
ATOM 663 C CA . HIS A 1 92 ? 0.191 0.468 -12.089 1.00 95.31 92 HIS A CA 1
ATOM 664 C C . HIS A 1 92 ? -0.203 -0.559 -13.156 1.00 95.31 92 HIS A C 1
ATOM 666 O O . HIS A 1 92 ? -0.227 -1.765 -12.902 1.00 95.31 92 HIS A O 1
ATOM 672 N N . GLN A 1 93 ? -0.520 -0.078 -14.360 1.00 93.06 93 GLN A N 1
ATOM 673 C CA . GLN A 1 93 ? -1.130 -0.888 -15.418 1.00 93.06 93 GLN A CA 1
ATOM 674 C C . GLN A 1 93 ? -0.069 -1.719 -16.170 1.00 93.06 93 GLN A C 1
ATOM 676 O O . GLN A 1 93 ? 0.873 -1.140 -16.721 1.00 93.06 93 GLN A O 1
ATOM 681 N N . PRO A 1 94 ? -0.176 -3.063 -16.218 1.00 87.88 94 PRO A N 1
ATOM 682 C CA . PRO A 1 94 ? 0.838 -3.923 -16.838 1.00 87.88 94 PRO A CA 1
ATOM 683 C C . PRO A 1 94 ? 1.152 -3.590 -18.303 1.00 87.88 94 PRO A C 1
ATOM 685 O O . PRO A 1 94 ? 2.310 -3.633 -18.717 1.00 87.88 94 PRO A O 1
ATOM 688 N N . ASP A 1 95 ? 0.134 -3.214 -19.076 1.00 90.06 95 ASP A N 1
ATOM 689 C CA . ASP A 1 95 ? 0.217 -2.817 -20.486 1.00 90.06 95 ASP A CA 1
ATOM 690 C C . ASP A 1 95 ? 0.884 -1.448 -20.698 1.00 90.06 95 ASP A C 1
ATOM 692 O O . ASP A 1 95 ? 1.286 -1.118 -21.811 1.00 90.06 95 ASP A O 1
ATOM 696 N N . LYS A 1 96 ? 1.078 -0.677 -19.623 1.00 91.12 96 LYS A N 1
ATOM 697 C CA . LYS A 1 96 ? 1.774 0.617 -19.617 1.00 91.12 96 LYS A CA 1
ATOM 698 C C . LYS A 1 96 ? 3.038 0.588 -18.770 1.00 91.12 96 LYS A C 1
ATOM 700 O O . LYS A 1 96 ? 3.355 1.553 -18.077 1.00 91.12 96 LYS A O 1
ATOM 705 N N . GLN A 1 97 ? 3.750 -0.539 -18.783 1.00 88.38 97 GLN A N 1
ATOM 706 C CA . GLN A 1 97 ? 4.978 -0.717 -18.000 1.00 88.38 97 GLN A CA 1
ATOM 707 C C . GLN A 1 97 ? 4.756 -0.450 -16.498 1.00 88.38 97 GLN A C 1
ATOM 709 O O . GLN A 1 97 ? 5.639 0.051 -15.804 1.00 88.38 97 GLN A O 1
ATOM 714 N N . PHE A 1 98 ? 3.563 -0.783 -16.001 1.00 91.12 98 PHE A N 1
ATOM 715 C CA . PHE A 1 98 ? 3.131 -0.579 -14.620 1.00 91.12 98 PHE A CA 1
ATOM 716 C C . PHE A 1 98 ? 3.074 0.887 -14.172 1.00 91.12 98 PHE A C 1
ATOM 718 O O . PHE A 1 98 ? 3.335 1.209 -13.011 1.00 91.12 98 PHE A O 1
ATOM 725 N N . GLN A 1 99 ? 2.677 1.751 -15.101 1.00 91.56 99 GLN A N 1
ATOM 726 C CA . GLN A 1 99 ? 2.319 3.155 -14.898 1.00 91.56 99 GLN A CA 1
ATOM 727 C C . GLN A 1 99 ? 0.869 3.383 -15.363 1.00 91.56 99 GLN A C 1
ATOM 729 O O . GLN A 1 99 ? 0.202 2.451 -15.815 1.00 91.56 99 GLN A O 1
ATOM 734 N N . ASP A 1 100 ? 0.372 4.618 -15.289 1.00 93.38 100 ASP A N 1
ATOM 735 C CA . ASP A 1 100 ? -0.966 4.994 -15.772 1.00 93.38 100 ASP A CA 1
ATOM 736 C C . ASP A 1 100 ? -0.937 5.863 -17.043 1.00 93.38 100 ASP A C 1
ATOM 738 O O . ASP A 1 100 ? -1.963 6.024 -17.718 1.00 93.38 100 ASP A O 1
ATOM 742 N N . GLY A 1 101 ? 0.248 6.365 -17.412 1.00 93.88 101 GLY A N 1
ATOM 743 C CA . GLY A 1 101 ? 0.468 7.250 -18.556 1.00 93.88 101 GLY A CA 1
ATOM 744 C C . GLY A 1 101 ?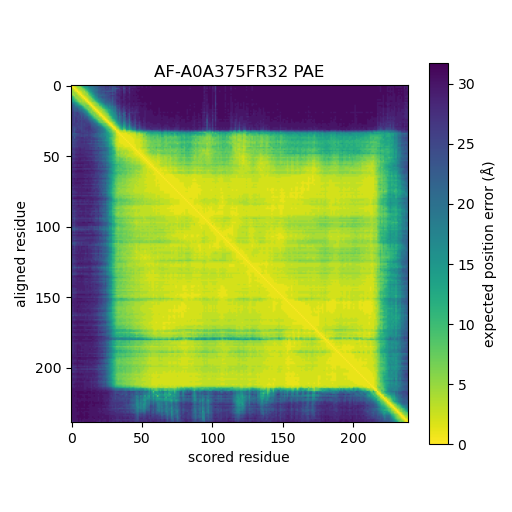 0.007 8.689 -18.317 1.00 93.88 101 GLY A C 1
ATOM 745 O O . GLY A 1 101 ? -0.252 9.407 -19.283 1.00 93.88 101 GLY A O 1
ATOM 746 N N . ARG A 1 102 ? -0.144 9.114 -17.056 1.00 95.56 102 ARG A N 1
ATOM 747 C CA . ARG A 1 102 ? -0.682 10.434 -16.701 1.00 95.56 102 ARG A CA 1
ATOM 748 C C . ARG A 1 102 ? 0.391 11.364 -16.123 1.00 95.56 102 ARG A C 1
ATOM 750 O O . ARG A 1 102 ? 1.372 10.900 -15.544 1.00 95.56 102 ARG A O 1
ATOM 757 N N . PRO A 1 103 ? 0.220 12.699 -16.240 1.00 96.19 103 PRO A N 1
ATOM 758 C CA . PRO A 1 103 ? 1.111 13.670 -15.600 1.00 96.19 103 PRO A CA 1
ATOM 759 C C . PRO A 1 103 ? 1.103 13.611 -14.069 1.00 96.19 103 PRO A C 1
ATOM 761 O O . PRO A 1 103 ? 2.098 13.986 -13.454 1.00 96.19 103 PRO A O 1
ATOM 764 N N . VAL A 1 104 ? 0.005 13.146 -13.473 1.00 96.94 104 VAL A N 1
ATOM 765 C CA . VAL A 1 104 ? -0.152 12.863 -12.043 1.00 96.94 104 VAL A CA 1
ATOM 766 C C . VAL A 1 104 ? -1.058 11.645 -11.869 1.00 96.94 104 VAL A C 1
ATOM 768 O O . VAL A 1 104 ? -1.939 11.419 -12.702 1.00 96.94 104 VAL A O 1
ATOM 771 N N . GLY A 1 105 ? -0.838 10.878 -10.801 1.00 95.31 105 GLY A N 1
ATOM 772 C CA . GLY A 1 105 ? -1.667 9.719 -10.474 1.00 95.31 105 GLY A CA 1
ATOM 773 C C . GLY A 1 105 ? -3.105 10.116 -10.140 1.00 95.31 105 GLY A C 1
ATOM 774 O O . GLY A 1 105 ? -3.341 11.150 -9.512 1.00 95.31 105 GLY A O 1
ATOM 775 N N . LEU A 1 106 ? -4.067 9.286 -10.543 1.00 95.88 106 LEU A N 1
ATOM 776 C CA . LEU A 1 106 ? -5.482 9.449 -10.194 1.00 95.88 106 LEU A CA 1
ATOM 777 C C . LEU A 1 106 ? -5.978 8.201 -9.461 1.00 95.88 106 LEU A C 1
ATOM 779 O O . LEU A 1 106 ? -6.247 7.176 -10.090 1.00 95.88 106 LEU A O 1
ATOM 783 N N . GLY A 1 107 ? -6.069 8.312 -8.138 1.00 96.12 107 GLY A N 1
ATOM 784 C CA . GLY A 1 107 ? -6.685 7.321 -7.266 1.00 96.12 107 GLY A CA 1
ATOM 785 C C . GLY A 1 107 ? -8.145 7.677 -6.986 1.00 96.12 107 GLY A C 1
ATOM 786 O O . GLY A 1 107 ? -8.894 8.063 -7.882 1.00 96.12 107 GLY A O 1
ATOM 787 N N . VAL A 1 108 ? -8.535 7.593 -5.715 1.00 97.00 108 VAL A N 1
ATOM 788 C CA . VAL A 1 108 ? -9.785 8.168 -5.196 1.00 97.00 108 VAL A CA 1
ATOM 789 C C . VAL A 1 108 ? -9.813 9.687 -5.389 1.00 97.00 108 VAL A C 1
ATOM 791 O O . VAL A 1 108 ? -10.877 10.261 -5.617 1.00 97.00 108 VAL A O 1
ATOM 794 N N . GLY A 1 109 ? -8.644 10.326 -5.335 1.00 96.31 109 GLY A N 1
ATOM 795 C CA . GLY A 1 109 ? -8.443 11.734 -5.646 1.00 96.31 109 GLY A CA 1
ATOM 796 C C . GLY A 1 109 ? -7.330 11.945 -6.674 1.00 96.31 109 GLY A C 1
ATOM 797 O O . GLY A 1 109 ? -6.906 11.033 -7.383 1.00 96.31 109 GLY A O 1
ATOM 798 N N . THR A 1 110 ? -6.861 13.189 -6.769 1.00 97.06 110 THR A N 1
ATOM 799 C CA . THR A 1 110 ? -5.729 13.555 -7.633 1.00 97.06 110 THR A CA 1
ATOM 800 C C . THR A 1 110 ? -4.449 13.596 -6.812 1.00 97.06 110 THR A C 1
ATOM 802 O O . THR A 1 110 ? -4.353 14.360 -5.854 1.00 97.06 110 THR A O 1
ATOM 805 N N . GLY A 1 111 ? -3.471 12.774 -7.186 1.00 94.81 111 GLY A N 1
ATOM 806 C CA . GLY A 1 111 ? -2.156 12.748 -6.558 1.00 94.81 111 GLY A CA 1
ATOM 807 C 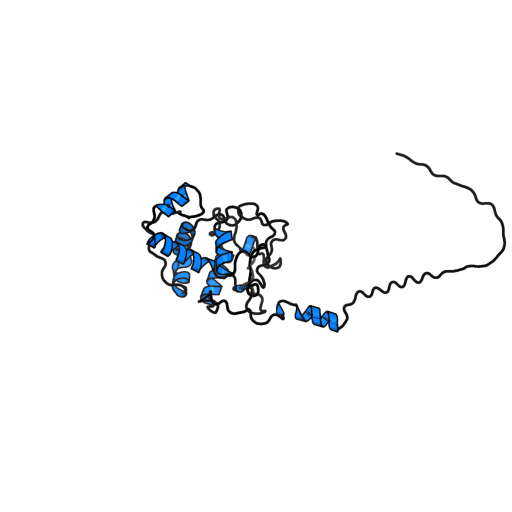C . GLY A 1 111 ? -1.289 13.947 -6.949 1.00 94.81 111 GLY A C 1
ATOM 808 O O . GLY A 1 111 ? -1.601 14.718 -7.854 1.00 94.81 111 GLY A O 1
ATOM 809 N N . MET A 1 112 ? -0.148 14.088 -6.275 1.00 94.44 112 MET A N 1
ATOM 810 C CA . MET A 1 112 ? 0.770 15.218 -6.485 1.00 94.44 112 MET A CA 1
ATOM 811 C C . MET A 1 112 ? 1.883 14.941 -7.504 1.00 94.44 112 MET A C 1
ATOM 813 O O . MET A 1 112 ? 2.597 15.856 -7.910 1.00 94.44 112 MET A O 1
ATOM 817 N N . ARG A 1 113 ? 2.103 13.674 -7.868 1.00 95.19 113 ARG A N 1
ATOM 818 C CA . ARG A 1 113 ? 3.225 13.235 -8.710 1.00 95.19 113 ARG A CA 1
ATOM 819 C C . ARG A 1 113 ? 2.771 12.168 -9.701 1.00 95.19 113 ARG A C 1
ATOM 821 O O . ARG A 1 113 ? 1.722 11.551 -9.520 1.00 95.19 113 ARG A O 1
ATOM 828 N N . ARG A 1 114 ? 3.582 11.936 -10.736 1.00 96.12 114 ARG A N 1
ATOM 829 C CA . ARG A 1 114 ? 3.410 10.803 -11.658 1.00 96.12 114 ARG A CA 1
ATOM 830 C C . ARG A 1 114 ? 3.506 9.480 -10.913 1.00 96.12 114 ARG A C 1
ATOM 832 O O . ARG A 1 114 ? 4.364 9.330 -10.038 1.00 96.12 114 ARG A O 1
ATOM 839 N N . THR A 1 115 ? 2.688 8.515 -11.315 1.00 95.38 115 THR A N 1
ATOM 840 C CA . THR A 1 115 ? 2.794 7.144 -10.826 1.00 95.38 115 THR A CA 1
ATOM 841 C C . THR A 1 115 ? 4.105 6.518 -11.298 1.00 95.38 115 THR A C 1
ATOM 843 O O . THR A 1 115 ? 4.376 6.442 -12.494 1.00 95.38 115 THR A O 1
ATOM 846 N N . MET A 1 116 ? 4.930 6.079 -10.347 1.00 92.56 116 MET A N 1
ATOM 847 C CA . MET A 1 116 ? 6.183 5.375 -10.632 1.00 92.56 116 MET A CA 1
ATOM 848 C C . MET A 1 116 ? 5.902 3.970 -11.186 1.00 92.56 116 MET A C 1
ATOM 850 O O . MET A 1 116 ? 4.980 3.313 -10.701 1.00 92.56 116 MET A O 1
ATOM 854 N N . PRO A 1 117 ? 6.705 3.449 -12.128 1.00 90.12 117 PRO A N 1
ATOM 855 C CA . PRO A 1 117 ? 6.654 2.031 -12.461 1.00 90.12 117 PRO A CA 1
ATOM 856 C C . PRO A 1 117 ? 7.030 1.184 -11.236 1.00 90.12 117 PRO A C 1
ATOM 858 O O . PRO A 1 117 ? 7.983 1.493 -10.524 1.00 90.12 117 PRO A O 1
ATOM 861 N N . VAL A 1 118 ? 6.300 0.091 -10.998 1.00 89.81 118 VAL A N 1
ATOM 862 C CA . VAL A 1 118 ? 6.636 -0.886 -9.934 1.00 89.81 118 VAL A CA 1
ATOM 863 C C . VAL A 1 118 ? 7.522 -2.032 -10.428 1.00 89.81 118 VAL A C 1
ATOM 865 O O . VAL A 1 118 ? 8.038 -2.822 -9.638 1.00 89.81 118 VAL A O 1
ATOM 868 N N . VAL A 1 119 ? 7.743 -2.118 -11.738 1.00 86.38 119 VAL A N 1
ATOM 869 C CA . VAL A 1 119 ? 8.691 -3.065 -12.330 1.00 86.38 119 VAL A CA 1
ATOM 870 C C . VAL A 1 119 ? 10.114 -2.662 -11.964 1.00 86.38 119 VAL A C 1
ATOM 872 O O . VAL A 1 119 ? 10.491 -1.505 -12.105 1.00 86.38 119 VAL A O 1
ATOM 875 N N . GLY A 1 120 ? 10.906 -3.619 -11.480 1.00 84.75 120 GLY A N 1
ATOM 876 C CA . GLY A 1 120 ? 12.273 -3.356 -11.022 1.00 84.75 120 GLY A CA 1
ATOM 877 C C . GLY A 1 120 ? 12.364 -2.638 -9.669 1.00 84.75 120 GLY A C 1
ATOM 878 O O . GLY A 1 120 ? 13.466 -2.450 -9.163 1.00 84.75 120 GLY A O 1
ATOM 879 N N . ALA A 1 121 ? 11.240 -2.308 -9.018 1.00 88.25 121 ALA A N 1
ATOM 880 C CA . ALA A 1 121 ? 11.252 -1.634 -7.717 1.00 88.25 121 ALA A CA 1
ATOM 881 C C . ALA A 1 121 ? 11.961 -2.452 -6.619 1.00 88.25 121 ALA A C 1
ATOM 883 O O . ALA A 1 121 ? 12.487 -1.882 -5.670 1.00 88.25 121 ALA A O 1
ATOM 884 N N . GLY A 1 122 ? 12.043 -3.780 -6.770 1.00 85.75 122 GLY A N 1
ATOM 885 C CA . GLY A 1 122 ? 12.793 -4.657 -5.865 1.00 85.75 122 GLY A CA 1
ATOM 886 C C . GLY A 1 122 ? 14.312 -4.463 -5.875 1.00 85.75 122 GLY A C 1
ATOM 887 O O . GLY A 1 122 ? 14.970 -4.984 -4.979 1.00 85.75 122 GLY A O 1
ATOM 888 N N . TYR A 1 123 ? 14.859 -3.730 -6.847 1.00 86.62 123 TYR A N 1
ATOM 889 C CA . TYR A 1 123 ? 16.282 -3.385 -6.924 1.00 86.62 123 TYR A CA 1
ATOM 890 C C . TYR A 1 123 ? 16.599 -2.018 -6.312 1.00 86.62 123 TYR A C 1
ATOM 892 O O . TYR A 1 123 ? 17.772 -1.688 -6.151 1.00 86.62 123 TYR A O 1
ATOM 900 N N . SER A 1 124 ? 15.580 -1.215 -5.991 1.00 87.94 124 SER A N 1
ATOM 901 C CA . SER A 1 124 ? 15.791 0.126 -5.456 1.00 87.94 124 SER A CA 1
ATOM 902 C C . SER A 1 124 ? 15.932 0.090 -3.932 1.00 87.94 124 SER A C 1
ATOM 904 O O . SER A 1 124 ? 15.046 -0.452 -3.268 1.00 87.94 124 SER A O 1
ATOM 906 N N . PRO A 1 125 ? 16.986 0.694 -3.353 1.00 87.56 125 PRO A N 1
ATOM 907 C CA . PRO A 1 125 ? 17.115 0.829 -1.902 1.00 87.56 125 PRO A CA 1
ATOM 908 C C . PRO A 1 125 ? 16.182 1.905 -1.327 1.00 87.56 125 PRO A C 1
ATOM 910 O O . PRO A 1 125 ? 15.878 1.880 -0.141 1.00 87.56 125 PRO A O 1
ATOM 913 N N . PHE A 1 126 ? 15.724 2.843 -2.163 1.00 92.06 126 PHE A N 1
ATOM 914 C CA . PHE A 1 126 ? 14.837 3.935 -1.769 1.00 92.06 126 PHE A CA 1
ATOM 915 C C . PHE A 1 126 ? 13.623 4.007 -2.690 1.00 92.06 126 PHE A C 1
ATOM 917 O O . PHE A 1 126 ? 13.728 3.811 -3.902 1.00 92.06 126 PHE A O 1
ATOM 924 N N . LEU A 1 127 ? 12.456 4.288 -2.120 1.00 92.06 127 LEU A N 1
ATOM 925 C CA . LEU A 1 127 ? 11.179 4.294 -2.823 1.00 92.06 127 LEU A CA 1
ATOM 926 C C . LEU A 1 127 ? 10.430 5.611 -2.622 1.00 92.06 127 LEU A C 1
ATOM 928 O O . LEU A 1 127 ? 10.701 6.365 -1.688 1.00 92.06 127 LEU A O 1
ATOM 932 N N . PHE A 1 128 ? 9.445 5.836 -3.497 1.00 94.06 128 PHE A N 1
ATOM 933 C CA . PHE A 1 128 ? 8.874 7.146 -3.825 1.00 94.06 128 PHE A CA 1
ATOM 934 C C . PHE A 1 128 ? 9.870 8.086 -4.516 1.00 94.06 128 PHE A C 1
ATOM 936 O O . PHE A 1 128 ? 11.081 7.903 -4.468 1.00 94.06 128 PHE A O 1
ATOM 943 N N . TRP A 1 129 ? 9.339 9.130 -5.152 1.00 94.69 129 TRP A N 1
ATOM 944 C CA . TRP A 1 129 ? 10.131 10.167 -5.823 1.00 94.69 129 TRP A CA 1
ATOM 945 C C . TRP A 1 129 ? 11.098 10.929 -4.902 1.00 94.69 129 TRP A C 1
ATOM 947 O O . TRP A 1 129 ? 12.056 11.510 -5.392 1.00 94.69 129 TRP A O 1
ATOM 957 N N . ASP A 1 130 ? 10.843 10.959 -3.593 1.00 95.38 130 ASP A N 1
ATOM 958 C CA . ASP A 1 130 ? 11.697 11.610 -2.587 1.00 95.38 130 ASP A CA 1
ATOM 959 C C . ASP A 1 130 ? 12.521 10.615 -1.758 1.00 95.38 130 ASP A C 1
ATOM 961 O O . ASP A 1 130 ? 13.193 11.019 -0.814 1.00 95.38 130 ASP A O 1
ATOM 965 N N . GLY A 1 131 ? 12.463 9.320 -2.082 1.00 95.19 131 GLY A N 1
ATOM 966 C CA . GLY A 1 131 ? 13.255 8.290 -1.413 1.00 95.19 131 GLY A CA 1
ATOM 967 C C . GLY A 1 131 ? 12.905 8.047 0.060 1.00 95.19 131 GLY A C 1
ATOM 968 O O . GLY A 1 131 ? 13.659 7.370 0.751 1.00 95.19 131 GLY A O 1
ATOM 969 N N . ARG A 1 132 ? 11.777 8.565 0.573 1.00 95.31 132 ARG A N 1
ATOM 970 C CA . ARG A 1 132 ? 11.445 8.548 2.016 1.00 95.31 132 ARG A CA 1
ATOM 971 C C . ARG A 1 132 ? 11.135 7.166 2.612 1.00 95.31 132 ARG A C 1
ATOM 973 O O . ARG A 1 132 ? 10.760 7.079 3.782 1.00 95.31 132 ARG A O 1
ATOM 980 N N . LYS A 1 133 ? 11.187 6.100 1.812 1.00 93.31 133 LYS A N 1
ATOM 981 C CA . LYS A 1 133 ? 10.968 4.715 2.246 1.00 93.31 133 LYS A CA 1
ATOM 982 C C . LYS A 1 133 ? 12.120 3.841 1.794 1.00 93.31 133 LYS A C 1
ATOM 984 O O . LYS A 1 133 ? 12.562 3.950 0.659 1.00 93.31 133 LYS A O 1
ATOM 989 N N . ASP A 1 134 ? 12.538 2.954 2.678 1.00 91.00 134 ASP A N 1
ATOM 990 C CA . ASP A 1 134 ? 13.710 2.085 2.549 1.00 91.00 134 ASP A CA 1
ATOM 991 C C . ASP A 1 134 ? 13.359 0.641 2.152 1.00 91.00 134 ASP A C 1
ATOM 993 O O . ASP A 1 134 ? 14.224 -0.225 2.056 1.00 91.00 134 ASP A O 1
ATOM 997 N N . SER A 1 135 ? 12.070 0.347 1.982 1.00 87.81 135 SER A N 1
ATOM 998 C CA . SER A 1 135 ? 11.575 -1.015 1.815 1.00 87.81 135 SER A CA 1
ATOM 999 C C . SER A 1 135 ? 10.221 -1.034 1.111 1.00 87.81 135 SER A C 1
ATOM 1001 O O . SER A 1 135 ? 9.364 -0.175 1.335 1.00 87.81 135 SER A O 1
ATOM 1003 N N . LEU A 1 136 ? 9.999 -2.044 0.261 1.00 87.50 136 LEU A N 1
ATOM 1004 C CA . LEU A 1 136 ? 8.754 -2.185 -0.509 1.00 87.50 136 LEU A CA 1
ATOM 1005 C C . LEU A 1 136 ? 7.523 -2.282 0.393 1.00 87.50 136 LEU A C 1
ATOM 1007 O O . LEU A 1 136 ? 6.483 -1.703 0.085 1.00 87.50 136 LEU A O 1
ATOM 1011 N N . TRP A 1 137 ? 7.641 -2.989 1.519 1.00 85.62 137 TRP A N 1
ATOM 1012 C CA . TRP A 1 137 ? 6.515 -3.163 2.429 1.00 85.62 137 TRP A CA 1
ATOM 1013 C C . TRP A 1 137 ? 6.135 -1.850 3.117 1.00 85.62 137 TRP A C 1
ATOM 1015 O O . TRP A 1 137 ? 4.949 -1.558 3.224 1.00 85.62 137 TRP A O 1
ATOM 1025 N N . SER A 1 138 ? 7.107 -1.029 3.530 1.00 89.19 138 SER A N 1
ATOM 1026 C CA . SER A 1 138 ? 6.826 0.247 4.196 1.00 89.19 138 SER A CA 1
ATOM 1027 C C . SER A 1 138 ? 6.322 1.316 3.221 1.00 89.19 138 SER A C 1
ATOM 1029 O O . SER A 1 138 ? 5.570 2.210 3.622 1.00 89.19 138 SER A O 1
ATOM 1031 N N . GLN A 1 139 ? 6.701 1.218 1.941 1.00 92.69 139 GLN A N 1
ATOM 1032 C CA . GLN A 1 139 ? 6.162 2.039 0.859 1.00 92.69 139 GLN A CA 1
ATOM 1033 C C . GLN A 1 139 ? 4.683 1.761 0.624 1.00 92.69 139 GLN A C 1
ATOM 1035 O O . GLN A 1 139 ? 3.902 2.710 0.590 1.00 92.69 139 GLN A O 1
ATOM 1040 N N . ALA A 1 140 ? 4.293 0.489 0.537 1.00 91.00 140 ALA A N 1
ATOM 1041 C CA . ALA A 1 140 ? 2.931 0.096 0.194 1.00 91.00 140 ALA A CA 1
ATOM 1042 C C . ALA A 1 140 ? 1.884 0.493 1.259 1.00 91.00 140 ALA A C 1
ATOM 1044 O O . ALA A 1 140 ? 0.706 0.635 0.934 1.00 91.00 140 ALA A O 1
ATOM 1045 N N . LEU A 1 141 ? 2.297 0.742 2.511 1.00 92.12 141 LEU A N 1
ATOM 1046 C CA . LEU A 1 141 ? 1.404 1.238 3.573 1.00 92.12 141 LEU A CA 1
ATOM 1047 C C . LEU A 1 141 ? 0.866 2.641 3.289 1.00 92.12 141 LEU A C 1
ATOM 1049 O O . LEU A 1 141 ? -0.266 2.939 3.653 1.00 92.12 141 LEU A O 1
ATOM 1053 N N . GLY A 1 142 ? 1.676 3.494 2.655 1.00 92.62 142 GLY A N 1
ATOM 1054 C CA . GLY A 1 142 ? 1.318 4.887 2.390 1.00 92.62 142 GLY A CA 1
ATOM 1055 C C . GLY A 1 142 ? 0.082 5.012 1.497 1.00 92.62 142 GLY A C 1
ATOM 1056 O O . GLY A 1 142 ? -0.921 5.549 1.963 1.00 92.62 142 GLY A O 1
ATOM 1057 N N . PRO A 1 143 ? 0.109 4.465 0.265 1.00 94.81 143 PRO A N 1
ATOM 1058 C CA . PRO A 1 143 ? -0.992 4.611 -0.681 1.00 94.81 143 PRO A CA 1
ATOM 1059 C C . PRO A 1 143 ? -2.339 4.113 -0.190 1.00 94.81 143 PRO A C 1
ATOM 1061 O O . PRO A 1 143 ? -3.372 4.645 -0.586 1.00 94.81 143 PRO A O 1
ATOM 1064 N N . LEU A 1 144 ? -2.342 3.110 0.689 1.00 94.81 144 LEU A N 1
ATOM 1065 C CA . LEU A 1 144 ? -3.570 2.569 1.255 1.00 94.81 144 LEU A CA 1
ATOM 1066 C C . LEU A 1 144 ? -4.298 3.561 2.162 1.00 94.81 144 LEU A C 1
ATOM 1068 O O . LEU A 1 144 ? -5.525 3.551 2.212 1.00 94.81 144 LEU A O 1
ATOM 1072 N N . GLU A 1 145 ? -3.576 4.407 2.884 1.00 94.69 145 GLU A N 1
ATOM 1073 C CA . GLU A 1 145 ? -4.174 5.367 3.817 1.00 94.69 145 GLU A CA 1
ATOM 1074 C C . GLU A 1 145 ? -4.133 6.812 3.297 1.00 94.69 145 GLU A C 1
ATOM 1076 O O . GLU A 1 145 ? -4.714 7.699 3.919 1.00 94.69 145 GLU A O 1
ATOM 1081 N N . ASP A 1 146 ? -3.500 7.059 2.146 1.00 95.19 146 ASP A N 1
ATOM 1082 C CA . ASP A 1 146 ? -3.493 8.370 1.496 1.00 95.19 146 ASP A CA 1
ATOM 1083 C C . ASP A 1 146 ? -4.873 8.679 0.874 1.00 95.19 146 ASP A C 1
ATOM 1085 O O . ASP A 1 146 ? -5.340 7.912 0.024 1.00 95.19 146 ASP A O 1
ATOM 1089 N N . PRO A 1 147 ? -5.540 9.790 1.250 1.00 95.25 147 PRO A N 1
ATOM 1090 C CA . PRO A 1 147 ? -6.884 10.137 0.776 1.00 95.25 147 PRO A CA 1
ATOM 1091 C C . PRO A 1 147 ? -6.975 10.431 -0.729 1.00 95.25 147 PRO A C 1
ATOM 1093 O O . PRO A 1 147 ? -8.071 10.365 -1.285 1.00 95.25 147 PRO A O 1
ATOM 1096 N N . ALA A 1 148 ? -5.864 10.754 -1.396 1.00 96.25 148 ALA A N 1
ATOM 1097 C CA . ALA A 1 148 ? -5.819 10.943 -2.842 1.00 96.25 148 ALA A CA 1
ATOM 1098 C C . ALA A 1 148 ? -5.549 9.634 -3.606 1.00 96.25 148 ALA A C 1
ATOM 1100 O O . ALA A 1 148 ? -5.864 9.557 -4.795 1.00 96.25 148 ALA A O 1
ATOM 1101 N N . GLU A 1 149 ? -5.006 8.604 -2.949 1.00 96.62 149 GLU A N 1
ATOM 1102 C CA . GLU A 1 149 ? -4.685 7.313 -3.569 1.00 96.62 149 GLU A CA 1
ATOM 1103 C C . GLU A 1 149 ? -5.781 6.274 -3.304 1.00 96.62 149 GLU A C 1
ATOM 1105 O O . GLU A 1 149 ? -6.757 6.243 -4.049 1.00 96.62 149 GLU A O 1
ATOM 1110 N N . HIS A 1 150 ? -5.676 5.426 -2.278 1.00 97.06 150 HIS A N 1
ATOM 1111 C CA . HIS A 1 150 ? -6.757 4.490 -1.934 1.00 97.06 150 HIS A CA 1
ATOM 1112 C C . HIS A 1 150 ? -7.748 5.064 -0.918 1.00 97.06 150 HIS A C 1
ATOM 1114 O O . HIS A 1 150 ? -8.903 4.644 -0.910 1.00 97.06 150 HIS A O 1
ATOM 1120 N N . GLY A 1 151 ? -7.315 5.980 -0.050 1.00 95.31 151 GLY A N 1
ATOM 1121 C CA . GLY A 1 151 ? -8.152 6.659 0.940 1.00 95.31 151 GLY A CA 1
ATOM 1122 C C . GLY A 1 151 ? -8.877 5.735 1.914 1.00 95.31 151 GLY A C 1
ATOM 1123 O O . GLY A 1 151 ? -10.019 6.011 2.282 1.00 95.31 151 GLY A O 1
ATOM 1124 N N . GLY A 1 152 ? -8.273 4.605 2.283 1.00 93.50 152 GLY A N 1
ATOM 1125 C CA . GLY A 1 152 ? -8.908 3.650 3.185 1.00 93.50 152 GLY A CA 1
ATOM 1126 C C . GLY A 1 152 ? -8.553 3.840 4.656 1.00 93.50 152 GLY A C 1
ATOM 1127 O O . GLY A 1 152 ? -8.098 4.890 5.104 1.00 93.50 152 GLY A O 1
ATOM 1128 N N . ASN A 1 153 ? -8.830 2.799 5.438 1.00 94.75 153 ASN A N 1
ATOM 1129 C CA . ASN A 1 153 ? -8.817 2.838 6.894 1.00 94.75 153 ASN A CA 1
ATOM 1130 C C . ASN A 1 153 ? -8.185 1.557 7.447 1.00 94.75 153 ASN A C 1
ATOM 1132 O O . ASN A 1 153 ? -8.591 0.457 7.072 1.00 94.75 153 ASN A O 1
ATOM 1136 N N . ARG A 1 154 ? -7.220 1.700 8.364 1.00 95.81 154 ARG A N 1
ATOM 1137 C CA . ARG A 1 154 ? -6.422 0.582 8.880 1.00 95.81 154 ARG A CA 1
ATOM 1138 C C . ARG A 1 154 ? -7.248 -0.588 9.388 1.00 95.81 154 ARG A C 1
ATOM 1140 O O . ARG A 1 154 ? -7.049 -1.719 8.953 1.00 95.81 154 ARG A O 1
ATOM 1147 N N . LEU A 1 155 ? -8.166 -0.324 10.315 1.00 97.31 155 LEU A N 1
ATOM 1148 C CA . LEU A 1 155 ? -8.983 -1.374 10.908 1.00 97.31 155 LEU A CA 1
ATOM 1149 C C . LEU A 1 155 ? -9.988 -1.936 9.899 1.00 97.31 155 LEU A C 1
ATOM 1151 O O . LEU A 1 155 ? -10.207 -3.146 9.872 1.00 97.31 155 LEU A O 1
ATOM 1155 N N . ALA A 1 156 ? -10.528 -1.097 9.011 1.00 96.44 156 ALA A N 1
ATOM 1156 C CA . ALA A 1 156 ? -11.395 -1.564 7.933 1.00 96.44 156 ALA A CA 1
ATOM 1157 C C . ALA A 1 156 ? -10.680 -2.569 7.013 1.00 96.44 156 ALA A C 1
ATOM 1159 O O . ALA A 1 156 ? -11.285 -3.557 6.605 1.00 96.44 156 ALA A O 1
ATOM 1160 N N . TYR A 1 157 ? -9.383 -2.384 6.740 1.00 96.25 157 TYR A N 1
ATOM 1161 C CA . TYR A 1 157 ? -8.596 -3.365 5.987 1.00 96.25 157 TYR A CA 1
ATOM 1162 C C . TYR A 1 157 ? -8.459 -4.699 6.713 1.00 96.25 157 TYR A C 1
ATOM 1164 O O . TYR A 1 157 ? -8.548 -5.751 6.083 1.00 96.25 157 TYR A O 1
ATOM 1172 N N . VAL A 1 158 ? -8.283 -4.679 8.034 1.00 97.06 158 VAL A N 1
ATOM 1173 C CA . VAL A 1 158 ? -8.211 -5.910 8.828 1.00 97.06 158 VAL A CA 1
ATOM 1174 C C . VAL A 1 158 ? -9.558 -6.640 8.837 1.00 97.06 158 VAL A C 1
ATOM 1176 O O . VAL A 1 158 ? -9.583 -7.859 8.669 1.00 97.06 158 VAL A O 1
ATOM 1179 N N . HIS A 1 159 ? -10.677 -5.914 8.923 1.00 97.25 159 HIS A N 1
ATOM 1180 C CA . HIS A 1 159 ? -12.017 -6.489 8.738 1.00 97.25 159 HIS A CA 1
ATOM 1181 C C . HIS A 1 159 ? -12.209 -7.071 7.332 1.00 97.25 159 HIS A C 1
ATOM 1183 O O . HIS A 1 159 ? -12.709 -8.186 7.193 1.00 97.25 159 HIS A O 1
ATOM 1189 N N . LEU A 1 160 ? -11.762 -6.368 6.288 1.00 96.19 160 LEU A N 1
ATOM 1190 C CA . LEU A 1 160 ? -11.845 -6.834 4.901 1.00 96.19 160 LEU A CA 1
ATOM 1191 C C . LEU A 1 160 ? -11.052 -8.134 4.687 1.00 96.19 160 LEU A C 1
ATOM 1193 O O . LEU A 1 160 ? -11.549 -9.076 4.064 1.00 96.19 160 LEU A O 1
ATOM 1197 N N . LEU A 1 161 ? -9.839 -8.207 5.240 1.00 95.88 161 LEU A N 1
ATOM 1198 C CA . LEU A 1 161 ? -9.016 -9.416 5.227 1.00 95.88 161 LEU A CA 1
ATOM 1199 C C . LEU A 1 161 ? -9.703 -10.559 5.974 1.00 95.88 161 LEU A C 1
ATOM 1201 O O . LEU A 1 161 ? -9.799 -11.662 5.444 1.00 95.88 161 LEU A O 1
ATOM 1205 N N . ALA A 1 162 ? -10.234 -10.291 7.168 1.00 96.69 162 ALA A N 1
ATOM 1206 C CA . ALA A 1 162 ? -10.963 -11.276 7.958 1.00 96.69 162 ALA A CA 1
ATOM 1207 C C . ALA A 1 162 ? -12.198 -11.831 7.230 1.00 96.69 162 ALA A C 1
ATOM 1209 O O . ALA A 1 162 ? -12.512 -13.009 7.389 1.00 96.69 162 ALA A O 1
ATOM 1210 N N . ALA A 1 163 ? -12.890 -10.994 6.455 1.00 96.69 163 ALA A N 1
ATOM 1211 C CA . ALA A 1 163 ? -14.117 -11.362 5.758 1.00 96.69 163 ALA A CA 1
ATOM 1212 C C . ALA A 1 163 ? -13.868 -12.129 4.451 1.00 96.69 163 ALA A C 1
ATOM 1214 O O . ALA A 1 163 ? -14.644 -13.019 4.109 1.00 96.69 163 ALA A O 1
ATOM 1215 N N . HIS A 1 164 ? -12.810 -11.793 3.706 1.00 96.94 164 HIS A N 1
ATOM 1216 C CA . HIS A 1 164 ? -12.635 -12.288 2.332 1.00 96.94 164 HIS A CA 1
ATOM 1217 C C . HIS A 1 164 ? -11.336 -13.046 2.066 1.00 96.94 164 HIS A C 1
ATOM 1219 O O . HIS A 1 164 ? -11.212 -13.654 1.005 1.00 96.94 164 HIS A O 1
ATOM 1225 N N . TYR A 1 165 ? -10.377 -12.989 2.988 1.00 96.12 165 TYR A N 1
ATOM 1226 C CA . TYR A 1 165 ? -9.025 -13.511 2.791 1.00 96.12 165 TYR A CA 1
ATOM 1227 C C . TYR A 1 165 ? -8.478 -14.247 4.014 1.00 96.12 165 TYR A C 1
ATOM 1229 O O . TYR A 1 165 ? -7.279 -14.509 4.070 1.00 96.12 165 TYR A O 1
ATOM 1237 N N . ARG A 1 166 ? -9.313 -14.557 5.017 1.00 95.75 166 ARG A N 1
ATOM 1238 C CA . ARG A 1 166 ? -8.846 -15.119 6.292 1.00 95.75 166 ARG A CA 1
ATOM 1239 C C . ARG A 1 166 ? -8.051 -16.400 6.089 1.00 95.75 166 ARG A C 1
ATOM 1241 O O . ARG A 1 166 ? -6.933 -16.481 6.577 1.00 95.75 166 ARG A O 1
ATOM 1248 N N . ALA A 1 167 ? -8.598 -17.370 5.359 1.00 96.31 167 ALA A N 1
ATOM 1249 C CA . ALA A 1 167 ? -7.943 -18.661 5.170 1.00 96.31 167 ALA A CA 1
ATOM 1250 C C . ALA A 1 167 ? -6.574 -18.502 4.485 1.00 96.31 167 ALA A C 1
ATOM 1252 O O . ALA A 1 167 ? -5.569 -19.029 4.960 1.00 96.31 167 ALA A O 1
ATOM 1253 N N . GLU A 1 168 ? -6.509 -17.723 3.405 1.00 93.25 168 GLU A N 1
ATOM 1254 C CA . GLU A 1 168 ? -5.271 -17.461 2.678 1.00 93.25 168 GLU A CA 1
ATOM 1255 C C . GLU A 1 168 ? -4.267 -16.677 3.524 1.00 93.25 168 GLU A C 1
ATOM 1257 O O . GLU A 1 168 ? -3.094 -17.039 3.556 1.00 93.25 168 GLU A O 1
ATOM 1262 N N . TYR A 1 169 ? -4.711 -15.641 4.237 1.00 93.94 169 TYR A N 1
ATOM 1263 C CA . TYR A 1 169 ? -3.863 -14.850 5.124 1.00 93.94 169 TYR A CA 1
ATOM 1264 C C . TYR A 1 169 ? -3.285 -15.721 6.245 1.00 93.94 169 TYR A C 1
ATOM 1266 O O . TYR A 1 169 ? -2.069 -15.764 6.434 1.00 93.94 169 TYR A O 1
ATOM 1274 N N . GLU A 1 170 ? -4.139 -16.458 6.957 1.00 95.44 170 GLU A N 1
ATOM 1275 C CA . GLU A 1 170 ? -3.744 -17.258 8.117 1.00 95.44 170 GLU A CA 1
ATOM 1276 C C . GLU A 1 170 ? -2.840 -18.427 7.732 1.00 95.44 170 GLU A C 1
ATOM 1278 O O . GLU A 1 170 ? -1.908 -18.739 8.475 1.00 95.44 170 GLU A O 1
ATOM 1283 N N . SER A 1 171 ? -3.021 -18.991 6.531 1.00 94.00 171 SER A N 1
ATOM 1284 C CA . SER A 1 171 ? -2.132 -20.027 5.990 1.00 94.00 171 SER A CA 1
ATOM 1285 C C . SER A 1 171 ? -0.687 -19.560 5.774 1.00 94.00 171 SER A C 1
ATOM 1287 O O . SER A 1 171 ? 0.214 -20.391 5.661 1.00 94.00 171 SER A O 1
ATOM 1289 N N . VAL A 1 172 ? -0.448 -18.244 5.699 1.00 90.00 172 VAL A N 1
ATOM 1290 C CA . VAL A 1 172 ? 0.878 -17.676 5.421 1.00 90.00 172 VAL A CA 1
ATOM 1291 C C . VAL A 1 172 ? 1.441 -16.902 6.613 1.00 90.00 172 VAL A C 1
ATOM 1293 O O . VAL A 1 172 ? 2.645 -16.960 6.852 1.00 90.00 172 VAL A O 1
ATOM 1296 N N . PHE A 1 173 ? 0.605 -16.168 7.350 1.00 89.81 173 PHE A N 1
ATOM 1297 C CA . PHE A 1 173 ? 1.043 -15.149 8.315 1.00 89.81 173 PHE A CA 1
ATOM 1298 C C . PHE A 1 173 ? 0.627 -15.418 9.763 1.00 89.81 173 PHE A C 1
ATOM 1300 O O . PHE A 1 173 ? 1.029 -14.674 10.666 1.00 89.81 173 PHE A O 1
ATOM 1307 N N . GLY A 1 174 ? -0.164 -16.467 9.988 1.00 90.81 174 GLY A N 1
ATOM 1308 C CA . GLY A 1 174 ? -0.808 -16.742 11.268 1.00 90.81 174 GLY A CA 1
ATOM 1309 C C . GLY A 1 174 ? -2.120 -15.974 11.456 1.00 90.81 174 GLY A C 1
ATOM 1310 O O . GLY A 1 174 ? -2.591 -15.281 10.558 1.00 90.81 174 GLY A O 1
ATOM 1311 N N . GLY A 1 175 ? -2.722 -16.130 12.636 1.00 93.50 175 GLY A N 1
ATOM 1312 C CA . GLY A 1 175 ? -4.094 -15.702 12.926 1.00 93.50 175 GLY A CA 1
ATOM 1313 C C . GLY A 1 175 ? -4.361 -14.200 12.777 1.00 93.50 175 GLY A C 1
ATOM 1314 O O . GLY A 1 175 ? -3.545 -13.368 13.180 1.00 93.50 175 GLY A O 1
ATOM 1315 N N . ILE A 1 176 ? -5.550 -13.858 12.273 1.00 94.12 176 ILE A N 1
ATOM 1316 C CA . ILE A 1 176 ? -6.118 -12.509 12.412 1.00 94.12 176 ILE A CA 1
ATOM 1317 C C . ILE A 1 176 ? -6.791 -12.429 13.796 1.00 94.12 176 ILE A C 1
ATOM 1319 O O . ILE A 1 176 ? -7.576 -13.327 14.122 1.00 94.12 176 ILE A O 1
ATOM 1323 N N . PRO A 1 177 ? -6.527 -11.384 14.612 1.00 92.94 177 PRO A N 1
ATOM 1324 C CA . PRO A 1 177 ? -7.098 -11.253 15.951 1.00 92.94 177 PRO A CA 1
ATOM 1325 C C . PRO A 1 177 ? -8.630 -11.219 15.908 1.00 92.94 177 PRO A C 1
ATOM 1327 O O . PRO A 1 177 ? -9.244 -10.920 14.881 1.00 92.94 177 PRO A O 1
ATOM 1330 N N . ASN A 1 178 ? -9.267 -11.521 17.039 1.00 91.75 178 ASN A N 1
ATOM 1331 C CA . ASN A 1 178 ? -10.716 -11.403 17.150 1.00 91.75 178 ASN A CA 1
ATOM 1332 C C . ASN A 1 178 ? -11.122 -9.921 17.103 1.00 91.75 178 ASN A C 1
ATOM 1334 O O . ASN A 1 178 ? -10.763 -9.150 17.988 1.00 91.75 178 ASN A O 1
ATOM 1338 N N . LEU A 1 179 ? -11.887 -9.545 16.079 1.00 93.31 179 LEU A N 1
ATOM 1339 C CA . LEU A 1 179 ? -12.293 -8.161 15.827 1.00 93.31 179 LEU A CA 1
ATOM 1340 C C . LEU A 1 179 ? -13.674 -7.817 16.405 1.00 93.31 179 LEU A C 1
ATOM 1342 O O . LEU A 1 179 ? -14.116 -6.685 16.257 1.00 93.31 179 LEU A O 1
ATOM 1346 N N . GLY A 1 180 ? -14.382 -8.763 17.036 1.00 88.81 180 GLY A N 1
ATOM 1347 C CA . GLY A 1 180 ? -15.820 -8.633 17.319 1.00 88.81 180 GLY A CA 1
ATOM 1348 C C . GLY A 1 180 ? -16.223 -7.475 18.241 1.00 88.81 180 GLY A C 1
ATOM 1349 O O . GLY A 1 180 ? -17.371 -7.047 18.203 1.00 88.81 180 GLY A O 1
ATOM 1350 N N . ARG A 1 181 ? -15.299 -6.958 19.060 1.00 89.88 181 ARG A N 1
ATOM 1351 C CA . ARG A 1 181 ? -15.527 -5.780 19.920 1.00 89.88 181 ARG A CA 1
ATOM 1352 C C . ARG A 1 181 ? -14.945 -4.486 19.349 1.00 89.88 181 ARG A C 1
ATOM 1354 O O . ARG A 1 181 ? -15.176 -3.423 19.916 1.00 89.88 181 ARG A O 1
ATOM 1361 N N . LEU A 1 182 ? -14.178 -4.575 18.264 1.00 95.31 182 LEU A N 1
ATOM 1362 C CA . LEU A 1 182 ? -13.521 -3.427 17.657 1.00 95.31 182 LEU A CA 1
ATOM 1363 C C . LEU A 1 182 ? -14.492 -2.677 16.736 1.00 95.31 182 LEU A C 1
ATOM 1365 O O . LEU A 1 182 ? -15.348 -3.304 16.104 1.00 95.31 182 LEU A O 1
ATOM 1369 N N . PRO A 1 183 ? -14.356 -1.345 16.609 1.00 95.44 183 PRO A N 1
ATOM 1370 C CA . PRO A 1 183 ? -15.165 -0.575 15.674 1.00 95.44 183 PRO A CA 1
ATOM 1371 C C . PRO A 1 183 ? -14.955 -1.056 14.230 1.00 95.44 183 PRO A C 1
ATOM 1373 O O . PRO A 1 183 ? -13.940 -1.662 13.886 1.00 95.44 183 PRO A O 1
ATOM 1376 N N . SER A 1 184 ? -15.906 -0.766 13.344 1.00 94.56 184 SER A N 1
ATOM 1377 C CA . SER A 1 184 ? -15.764 -1.100 11.918 1.00 94.56 184 SER A CA 1
ATOM 1378 C C . SER A 1 184 ? -14.669 -0.276 11.230 1.00 94.56 184 SER A C 1
ATOM 1380 O O . SER A 1 184 ? -14.077 -0.727 10.250 1.00 94.56 184 SER A O 1
ATOM 1382 N N . GLN A 1 185 ? -14.382 0.923 11.746 1.00 95.75 185 GLN A N 1
ATOM 1383 C CA . GLN A 1 185 ? -13.357 1.823 11.231 1.00 95.75 185 GLN A CA 1
ATOM 1384 C C . GLN A 1 185 ? -12.607 2.513 12.369 1.00 95.75 185 GLN A C 1
ATOM 1386 O O . GLN A 1 185 ? -13.207 3.145 13.233 1.00 95.75 185 GLN A O 1
ATOM 1391 N N . ALA A 1 186 ? -11.282 2.449 12.310 1.00 97.44 186 ALA A N 1
ATOM 1392 C CA . ALA A 1 186 ? -10.367 3.173 13.181 1.00 97.44 186 ALA A CA 1
ATOM 1393 C C . ALA A 1 186 ? -9.013 3.280 12.475 1.00 97.44 186 ALA A C 1
ATOM 1395 O O . ALA A 1 186 ? -8.536 2.311 11.877 1.00 97.44 186 ALA A O 1
ATOM 1396 N N . SER A 1 187 ? -8.411 4.465 12.494 1.00 96.44 187 SER A N 1
ATOM 1397 C CA . SER A 1 187 ? -7.119 4.697 11.846 1.00 96.44 187 SER A CA 1
ATOM 1398 C C . SER A 1 187 ? -6.362 5.830 12.535 1.00 96.44 187 SER A C 1
ATOM 1400 O O . SER A 1 187 ? -6.988 6.841 12.859 1.00 96.44 187 SER A O 1
ATOM 1402 N N . PRO A 1 188 ? -5.028 5.722 12.683 1.00 95.75 188 PRO A N 1
ATOM 1403 C CA . PRO A 1 188 ? -4.209 6.808 13.219 1.00 95.75 188 PRO A CA 1
ATOM 1404 C C . PRO A 1 188 ? -4.102 8.016 12.274 1.00 95.75 188 PRO A C 1
ATOM 1406 O O . PRO A 1 188 ? -3.768 9.112 12.713 1.00 95.75 188 PRO A O 1
ATOM 1409 N N . V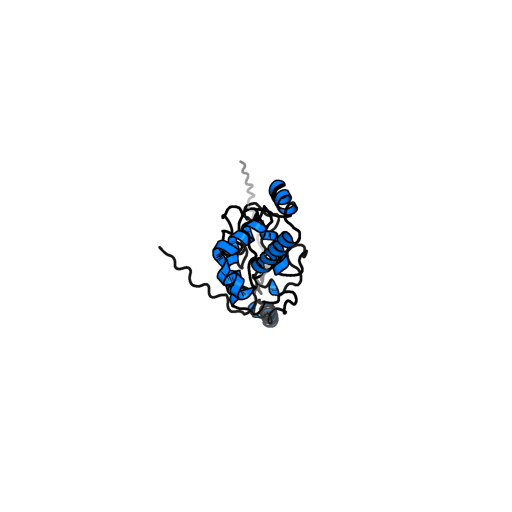AL A 1 189 ? -4.383 7.837 10.980 1.00 93.31 189 VAL A N 1
ATOM 1410 C CA . VAL A 1 189 ? -4.226 8.868 9.934 1.00 93.31 189 VAL A CA 1
ATOM 1411 C C . VAL A 1 189 ? -5.550 9.218 9.237 1.00 93.31 189 VAL A C 1
ATOM 1413 O O . VAL A 1 189 ? -5.558 9.890 8.213 1.00 93.31 189 VAL A O 1
ATOM 1416 N N . GLY A 1 190 ? -6.678 8.774 9.803 1.00 91.44 190 GLY A N 1
ATOM 1417 C CA . GLY A 1 190 ? -8.027 8.995 9.268 1.00 91.44 190 GLY A CA 1
ATOM 1418 C C . GLY A 1 190 ? -8.664 10.327 9.678 1.00 91.44 190 GLY A C 1
ATOM 1419 O O . GLY A 1 190 ? -7.982 11.245 10.123 1.00 91.44 190 GLY A O 1
ATOM 1420 N N . THR A 1 191 ? -9.990 10.440 9.570 1.00 94.25 191 THR A N 1
ATOM 1421 C CA . THR A 1 191 ? -10.778 11.595 10.052 1.00 94.25 191 THR A CA 1
ATOM 1422 C C . THR A 1 191 ? -10.685 11.759 11.580 1.00 94.25 191 THR A C 1
ATOM 1424 O O . THR A 1 191 ? -10.305 10.810 12.271 1.00 94.25 191 THR A O 1
ATOM 1427 N N . PRO A 1 192 ? -11.073 12.915 12.164 1.00 96.75 192 PRO A N 1
ATOM 1428 C CA . PRO A 1 192 ? -11.090 13.082 13.621 1.00 96.75 192 PRO A CA 1
ATOM 1429 C C . PRO A 1 192 ? -11.849 11.971 14.363 1.00 96.75 192 PRO A C 1
ATOM 1431 O O . PRO A 1 192 ? -11.358 11.475 15.372 1.00 96.75 192 PRO A O 1
ATOM 1434 N N . GLY A 1 193 ? -12.990 11.518 13.829 1.00 97.06 193 GLY A N 1
ATOM 1435 C CA . GLY A 1 193 ? -13.750 10.408 14.411 1.00 97.06 193 GLY A CA 1
ATOM 1436 C C . GLY A 1 193 ? -13.023 9.062 14.323 1.00 97.06 193 GLY A C 1
ATOM 1437 O O . GLY A 1 193 ? -13.010 8.307 15.289 1.00 97.06 193 GLY A O 1
ATOM 1438 N N . GLN A 1 194 ? -12.358 8.775 13.199 1.00 96.88 194 GLN A N 1
ATOM 1439 C CA . GLN A 1 194 ? -11.577 7.542 13.034 1.00 96.88 194 GLN A CA 1
ATOM 1440 C C . GLN A 1 194 ? -10.337 7.509 13.937 1.00 96.88 194 GLN A C 1
ATOM 1442 O O . GLN A 1 194 ? -9.974 6.434 14.415 1.00 96.88 194 GLN A O 1
ATOM 1447 N N . ARG A 1 195 ? -9.707 8.667 14.177 1.00 97.88 195 ARG A N 1
ATOM 1448 C CA . ARG A 1 195 ? -8.584 8.797 15.116 1.00 97.88 195 ARG A CA 1
ATOM 1449 C C . ARG A 1 195 ? -9.045 8.651 16.560 1.00 97.88 195 ARG A C 1
ATOM 1451 O O . ARG A 1 195 ? -8.477 7.849 17.281 1.00 97.88 195 ARG A O 1
ATOM 1458 N N . ALA A 1 196 ? -10.144 9.299 16.948 1.00 98.06 196 ALA A N 1
ATOM 1459 C CA . ALA A 1 196 ? -10.722 9.112 18.279 1.00 98.06 196 ALA A CA 1
ATOM 1460 C C . ALA A 1 196 ? -11.091 7.639 18.551 1.00 98.06 196 ALA A C 1
ATOM 1462 O O . ALA A 1 196 ? -10.799 7.115 19.624 1.00 98.06 196 ALA A O 1
ATOM 1463 N N . ALA A 1 197 ? -11.666 6.943 17.562 1.00 98.00 197 ALA A N 1
ATOM 1464 C CA . ALA A 1 197 ? -11.931 5.508 17.659 1.00 98.00 197 ALA A CA 1
ATOM 1465 C C . ALA A 1 197 ? -10.637 4.690 17.830 1.00 98.00 197 ALA A C 1
ATOM 1467 O O . ALA A 1 197 ? -10.587 3.787 18.662 1.00 98.00 197 ALA A O 1
ATOM 1468 N N . TRP A 1 198 ? -9.578 5.029 17.092 1.00 98.06 198 TRP A N 1
ATOM 1469 C CA . TRP A 1 198 ? -8.261 4.394 17.204 1.00 98.06 198 TRP A CA 1
ATOM 1470 C C . TRP A 1 198 ? -7.608 4.609 18.575 1.00 98.06 198 TRP A C 1
ATOM 1472 O O . TRP A 1 198 ? -7.072 3.675 19.176 1.00 98.06 198 TRP A O 1
ATOM 1482 N N . ASP A 1 199 ? -7.694 5.826 19.100 1.00 97.88 199 ASP A N 1
ATOM 1483 C CA . ASP A 1 199 ? -7.112 6.200 20.387 1.00 97.88 199 ASP A CA 1
ATOM 1484 C C . ASP A 1 199 ? -7.868 5.555 21.560 1.00 97.88 199 ASP A C 1
ATOM 1486 O O . ASP A 1 199 ? -7.263 5.247 22.586 1.00 97.88 199 ASP A O 1
ATOM 1490 N N . SER A 1 200 ? -9.164 5.263 21.384 1.00 97.25 200 SER A N 1
ATOM 1491 C CA . SER A 1 200 ? -9.982 4.543 22.372 1.00 97.25 200 SER A CA 1
ATOM 1492 C C . SER A 1 200 ? -9.665 3.047 22.495 1.00 97.25 200 SER A C 1
ATOM 1494 O O . SER A 1 200 ? -10.021 2.427 23.496 1.00 97.25 200 SER A O 1
ATOM 1496 N N . MET A 1 201 ? -8.998 2.457 21.497 1.00 97.62 201 MET A N 1
ATOM 1497 C CA . MET A 1 201 ? -8.564 1.059 21.549 1.00 97.62 201 MET A CA 1
ATOM 1498 C C . MET A 1 201 ? -7.441 0.884 22.579 1.00 97.62 201 MET A C 1
ATOM 1500 O O . MET A 1 201 ? -6.682 1.807 22.878 1.00 97.62 201 MET A O 1
ATOM 1504 N N . SER A 1 202 ? -7.279 -0.323 23.110 1.00 97.25 202 SER A N 1
ATOM 1505 C CA . SER A 1 202 ? -6.093 -0.654 23.895 1.00 97.25 202 SER A CA 1
ATOM 1506 C C . SER A 1 202 ? -4.838 -0.648 23.019 1.00 97.25 202 SER A C 1
ATOM 1508 O O . SER A 1 202 ? -4.883 -0.867 21.805 1.00 97.25 202 SER A O 1
ATOM 1510 N N . GLU A 1 203 ? -3.679 -0.452 23.647 1.00 97.25 203 GLU A N 1
ATOM 1511 C CA . GLU A 1 203 ? -2.399 -0.494 22.937 1.00 97.25 203 GLU A CA 1
ATOM 1512 C C . GLU A 1 203 ? -2.177 -1.839 22.237 1.00 97.25 203 GLU A C 1
ATOM 1514 O O . GLU A 1 203 ? -1.750 -1.883 21.084 1.00 97.25 203 GLU A O 1
ATOM 1519 N N . LYS A 1 204 ? -2.565 -2.939 22.891 1.00 96.31 204 LYS A N 1
ATOM 1520 C CA . LYS A 1 204 ? -2.498 -4.274 22.299 1.00 96.31 204 LYS A CA 1
ATOM 1521 C C . LYS A 1 204 ? -3.356 -4.387 21.036 1.00 96.31 204 LYS A C 1
ATOM 1523 O O . LYS A 1 204 ? -2.884 -4.918 20.036 1.00 96.31 204 LYS A O 1
ATOM 1528 N N . GLU A 1 205 ? -4.588 -3.884 21.052 1.00 97.44 205 GLU A N 1
ATOM 1529 C CA . GLU A 1 205 ? -5.467 -3.931 19.877 1.00 97.44 205 GLU A CA 1
ATOM 1530 C C . GLU A 1 205 ? -4.897 -3.107 18.718 1.00 97.44 205 GLU A C 1
ATOM 1532 O O . GLU A 1 205 ? -4.878 -3.579 17.580 1.00 97.44 205 GLU A O 1
ATOM 1537 N N . ARG A 1 206 ? -4.363 -1.909 18.992 1.00 97.50 206 ARG A N 1
ATOM 1538 C CA . ARG A 1 206 ? -3.690 -1.092 17.970 1.00 97.50 206 ARG A CA 1
ATOM 1539 C C . ARG A 1 206 ? -2.474 -1.794 17.370 1.00 97.50 206 ARG A C 1
ATOM 1541 O O . ARG A 1 206 ? -2.271 -1.721 16.153 1.00 97.50 206 ARG A O 1
ATOM 1548 N N . GLN A 1 207 ? -1.673 -2.464 18.199 1.00 96.69 207 GLN A N 1
ATOM 1549 C CA . GLN A 1 207 ? -0.499 -3.221 17.761 1.00 96.69 207 GLN A CA 1
ATOM 1550 C C . GLN A 1 207 ? -0.889 -4.439 16.925 1.00 96.69 207 GLN A C 1
ATOM 1552 O O . GLN A 1 207 ? -0.341 -4.626 15.839 1.00 96.69 207 GLN A O 1
ATOM 1557 N N . ASP A 1 208 ? -1.871 -5.224 17.371 1.00 96.00 208 ASP A N 1
ATOM 1558 C CA . ASP A 1 208 ? -2.353 -6.401 16.645 1.00 96.00 208 ASP A CA 1
ATOM 1559 C C . ASP A 1 208 ? -2.924 -6.001 15.270 1.00 96.00 208 ASP A C 1
ATOM 1561 O O . ASP A 1 208 ? -2.578 -6.597 14.246 1.00 96.00 208 ASP A O 1
ATOM 1565 N N . VAL A 1 209 ? -3.729 -4.934 15.217 1.00 96.50 209 VAL A N 1
ATOM 1566 C CA . VAL A 1 209 ? -4.291 -4.395 13.967 1.00 96.50 209 VAL A CA 1
ATOM 1567 C C . VAL A 1 209 ? -3.195 -3.854 13.051 1.00 96.50 209 VAL A C 1
ATOM 1569 O O . VAL A 1 209 ? -3.181 -4.160 11.857 1.00 96.50 209 VAL A O 1
ATOM 1572 N N . SER A 1 210 ? -2.238 -3.095 13.592 1.00 95.31 210 SER A N 1
ATOM 1573 C CA . SER A 1 210 ? -1.119 -2.557 12.807 1.00 95.31 210 SER A CA 1
ATOM 1574 C C . SER A 1 210 ? -0.210 -3.660 12.273 1.00 95.31 210 SER A C 1
ATOM 1576 O O . SER A 1 210 ? 0.271 -3.550 11.148 1.00 95.31 210 SER A O 1
ATOM 1578 N N . ARG A 1 211 ? -0.014 -4.747 13.027 1.00 93.31 211 ARG A N 1
ATOM 1579 C CA . ARG A 1 211 ? 0.736 -5.922 12.576 1.00 93.31 211 ARG A CA 1
ATOM 1580 C C . ARG A 1 211 ? 0.038 -6.603 11.402 1.00 93.31 211 ARG A C 1
ATOM 1582 O O . ARG A 1 211 ? 0.700 -6.889 10.407 1.00 93.31 211 ARG A O 1
ATOM 1589 N N . VAL A 1 212 ? -1.274 -6.844 11.486 1.00 94.06 212 VAL A N 1
ATOM 1590 C CA . VAL A 1 212 ? -2.019 -7.459 10.372 1.00 94.06 212 VAL A CA 1
ATOM 1591 C C . VAL A 1 212 ? -1.994 -6.567 9.135 1.00 94.06 212 VAL A C 1
ATOM 1593 O O . VAL A 1 212 ? -1.690 -7.046 8.044 1.00 94.06 212 VAL A O 1
ATOM 1596 N N . PHE A 1 213 ? -2.231 -5.265 9.311 1.00 93.31 213 PHE A N 1
ATOM 1597 C CA . PHE A 1 213 ? -2.129 -4.288 8.231 1.00 93.31 213 PHE A CA 1
ATOM 1598 C C . PHE A 1 213 ? -0.735 -4.303 7.587 1.00 93.31 213 PHE A C 1
ATOM 1600 O O . PHE A 1 213 ? -0.620 -4.493 6.381 1.00 93.31 213 PHE A O 1
ATOM 1607 N N . ALA A 1 214 ? 0.338 -4.211 8.375 1.00 89.75 214 ALA A N 1
ATOM 1608 C CA . ALA A 1 214 ? 1.702 -4.192 7.850 1.00 89.75 214 ALA A CA 1
ATOM 1609 C C . ALA A 1 214 ? 2.078 -5.469 7.076 1.00 89.75 214 ALA A C 1
ATOM 1611 O O . ALA A 1 214 ? 2.778 -5.401 6.067 1.00 89.75 214 ALA A O 1
ATOM 1612 N N . ILE A 1 215 ? 1.602 -6.636 7.522 1.00 81.31 215 ILE A N 1
ATOM 1613 C CA . ILE A 1 215 ? 1.908 -7.920 6.882 1.00 81.31 215 ILE A CA 1
ATOM 1614 C C . ILE A 1 215 ? 1.086 -8.136 5.602 1.00 81.31 215 ILE A C 1
ATOM 1616 O O . ILE A 1 215 ? 1.599 -8.706 4.635 1.00 81.31 215 ILE A O 1
ATOM 1620 N N . ALA A 1 216 ? -0.171 -7.686 5.569 1.00 69.88 216 ALA A N 1
ATOM 1621 C CA . ALA A 1 216 ? -1.061 -7.888 4.425 1.00 69.88 216 ALA A CA 1
ATOM 1622 C C . ALA A 1 216 ? -0.653 -7.070 3.190 1.00 69.88 216 ALA A C 1
ATOM 1624 O O . ALA A 1 216 ? -0.746 -7.545 2.062 1.00 69.88 216 ALA A O 1
ATOM 1625 N N . VAL A 1 217 ? -0.155 -5.855 3.405 1.00 60.81 217 VAL A N 1
ATOM 1626 C CA . VAL A 1 217 ? 0.121 -4.843 2.367 1.00 60.81 217 VAL A CA 1
ATOM 1627 C C . VAL A 1 217 ? 1.408 -5.117 1.566 1.00 60.81 217 VAL A C 1
ATOM 1629 O O . VAL A 1 217 ? 1.772 -4.436 0.613 1.00 60.81 217 VAL A O 1
ATOM 1632 N N . TRP A 1 218 ? 2.114 -6.173 1.933 1.00 52.16 218 TRP A N 1
ATOM 1633 C CA . TRP A 1 218 ? 3.553 -6.292 1.772 1.00 52.16 218 TRP A CA 1
ATOM 1634 C C . TRP A 1 218 ? 4.065 -6.718 0.377 1.00 52.16 218 TRP A C 1
ATOM 1636 O O . TRP A 1 218 ? 5.276 -6.702 0.175 1.00 52.16 218 TRP A O 1
ATOM 1646 N N . LYS A 1 219 ? 3.252 -7.163 -0.600 1.00 52.50 219 LYS A N 1
ATOM 1647 C CA . LYS A 1 219 ? 3.767 -8.171 -1.570 1.00 52.50 219 LYS A CA 1
ATOM 1648 C C . LYS A 1 219 ? 3.722 -7.823 -3.060 1.00 52.50 219 LYS A C 1
ATOM 1650 O O . LYS A 1 219 ? 3.357 -8.657 -3.879 1.00 52.50 219 LYS A O 1
ATOM 1655 N N . ASN A 1 220 ? 4.263 -6.664 -3.433 1.00 43.53 220 ASN A N 1
ATOM 1656 C CA . ASN A 1 220 ? 4.487 -6.287 -4.842 1.00 43.53 220 ASN A CA 1
ATOM 1657 C C . ASN A 1 220 ? 5.800 -6.799 -5.462 1.00 43.53 220 ASN A C 1
ATOM 1659 O O . ASN A 1 220 ? 6.214 -6.314 -6.513 1.00 43.53 220 ASN A O 1
ATOM 1663 N N . ARG A 1 221 ? 6.455 -7.822 -4.888 1.00 45.75 221 ARG A N 1
ATOM 1664 C CA . ARG A 1 221 ? 7.617 -8.448 -5.554 1.00 45.75 221 ARG A CA 1
ATOM 1665 C C . ARG A 1 221 ? 7.229 -9.410 -6.688 1.00 45.75 221 ARG A C 1
ATOM 1667 O O . ARG A 1 221 ? 8.115 -9.861 -7.416 1.00 45.75 221 ARG A O 1
ATOM 1674 N N . CYS A 1 222 ? 5.933 -9.670 -6.903 1.00 38.38 222 CYS A N 1
ATOM 1675 C CA . CYS A 1 222 ? 5.444 -10.480 -8.029 1.00 38.38 222 CYS A CA 1
ATOM 1676 C C . CYS A 1 222 ? 5.965 -9.994 -9.393 1.00 38.38 222 CYS A C 1
ATOM 1678 O O . CYS A 1 222 ? 6.121 -10.796 -10.307 1.00 38.38 222 CYS A O 1
ATOM 1680 N N . LEU A 1 223 ? 6.331 -8.716 -9.519 1.00 39.19 223 LEU A N 1
ATOM 1681 C CA . LEU A 1 223 ? 6.813 -8.137 -10.774 1.00 39.19 223 LEU A CA 1
ATOM 1682 C C . LEU A 1 223 ? 8.335 -8.152 -10.955 1.00 39.19 223 LEU A C 1
ATOM 1684 O O . LEU A 1 223 ? 8.817 -7.706 -11.992 1.00 39.19 223 LEU A O 1
ATOM 1688 N N . SER A 1 224 ? 9.104 -8.622 -9.966 1.00 39.06 224 SER A N 1
ATOM 1689 C CA . SER A 1 224 ? 10.549 -8.357 -9.925 1.00 39.06 224 SER A CA 1
ATOM 1690 C C . SER A 1 224 ? 11.455 -9.585 -9.951 1.00 39.06 224 SER A C 1
ATOM 1692 O O . SER A 1 224 ? 12.654 -9.399 -10.123 1.00 39.06 224 SER A O 1
ATOM 1694 N N . THR A 1 225 ? 10.976 -10.817 -9.741 1.00 36.72 225 THR A N 1
ATOM 1695 C CA . THR A 1 225 ? 11.926 -11.890 -9.370 1.00 36.72 225 THR A CA 1
ATOM 1696 C C . THR A 1 225 ? 12.416 -12.806 -10.472 1.00 36.72 225 THR A C 1
ATOM 1698 O O . THR A 1 225 ? 13.473 -13.392 -10.264 1.00 36.72 225 THR A O 1
ATOM 1701 N N . ARG A 1 226 ? 11.778 -12.935 -11.639 1.00 37.59 226 ARG A N 1
ATOM 1702 C CA . ARG A 1 226 ? 12.368 -13.662 -12.784 1.00 37.59 226 ARG A CA 1
ATOM 1703 C C . ARG A 1 226 ? 11.789 -13.104 -14.071 1.00 37.59 226 ARG A C 1
ATOM 1705 O O . ARG A 1 226 ? 10.584 -12.916 -14.127 1.00 37.59 226 ARG A O 1
ATOM 1712 N N . GLY A 1 227 ? 12.600 -12.926 -15.112 1.00 33.56 227 GLY A N 1
ATOM 1713 C CA . GLY A 1 227 ? 12.211 -12.478 -16.463 1.00 33.56 227 GLY A CA 1
ATOM 1714 C C . GLY A 1 227 ? 11.160 -13.325 -17.208 1.00 33.56 227 GLY A C 1
ATOM 1715 O O . GLY A 1 227 ? 11.085 -13.278 -18.429 1.00 33.56 227 GLY A O 1
ATOM 1716 N N . ARG A 1 228 ? 10.327 -14.093 -16.505 1.00 31.19 228 ARG A N 1
ATOM 1717 C CA . ARG A 1 228 ? 8.973 -14.406 -16.939 1.00 31.19 228 ARG A CA 1
ATOM 1718 C C . ARG A 1 228 ? 8.076 -13.306 -16.389 1.00 31.19 228 ARG A C 1
ATOM 1720 O O . ARG A 1 228 ? 7.711 -13.346 -15.218 1.00 31.19 228 ARG A O 1
ATOM 1727 N N . LEU A 1 229 ? 7.708 -12.359 -17.259 1.00 33.06 229 LEU A N 1
ATOM 1728 C CA . LEU A 1 229 ? 6.406 -11.693 -17.178 1.00 33.06 229 LEU A CA 1
ATOM 1729 C C . LEU A 1 229 ? 5.426 -12.698 -16.579 1.00 33.06 229 LEU A C 1
ATOM 1731 O O . LEU A 1 229 ? 5.319 -13.809 -17.112 1.00 33.06 229 LEU A O 1
ATOM 1735 N N . ILE A 1 230 ? 4.788 -12.352 -15.457 1.00 34.28 230 ILE A N 1
ATOM 1736 C CA . ILE A 1 230 ? 3.639 -13.107 -14.968 1.00 34.28 230 ILE A CA 1
ATOM 1737 C C . ILE A 1 230 ? 2.785 -13.336 -16.204 1.00 34.28 230 ILE A C 1
ATOM 1739 O O . ILE A 1 230 ? 2.327 -12.382 -16.838 1.00 34.28 230 ILE A O 1
ATOM 1743 N N . ARG A 1 231 ? 2.682 -14.598 -16.625 1.00 27.30 231 ARG A N 1
ATOM 1744 C CA . ARG A 1 231 ? 1.786 -14.977 -17.701 1.00 27.30 231 ARG A CA 1
ATOM 1745 C C . ARG A 1 231 ? 0.425 -14.764 -17.071 1.00 27.30 231 ARG A C 1
ATOM 1747 O O . ARG A 1 231 ? -0.040 -15.632 -16.337 1.00 27.30 231 ARG A O 1
ATOM 1754 N N . MET A 1 232 ? -0.116 -13.558 -17.238 1.00 32.47 232 MET A N 1
ATOM 1755 C CA . MET A 1 232 ? -1.447 -13.241 -16.763 1.00 32.47 232 MET A CA 1
ATOM 1756 C C . MET A 1 232 ? -2.339 -14.366 -17.279 1.00 32.47 232 MET A C 1
ATOM 1758 O O . MET A 1 232 ? -2.263 -14.664 -18.480 1.00 32.47 232 MET A O 1
ATOM 1762 N N . PRO A 1 233 ? -3.104 -15.062 -16.419 1.00 29.33 233 PRO A N 1
ATOM 1763 C CA . PRO A 1 233 ? -4.155 -15.916 -16.933 1.00 29.33 233 PRO A CA 1
ATOM 1764 C C . PRO A 1 233 ? -4.966 -15.009 -17.846 1.00 29.33 233 PRO A C 1
ATOM 1766 O O . PRO A 1 233 ? -5.384 -13.930 -17.422 1.00 29.33 233 PRO A O 1
ATOM 1769 N N . SER A 1 234 ? -5.036 -15.387 -19.125 1.00 31.05 234 SER A N 1
ATOM 1770 C CA . SER A 1 234 ? -5.747 -14.651 -20.160 1.00 31.05 234 SER A CA 1
ATOM 1771 C C . SER A 1 234 ? -7.011 -14.087 -19.537 1.00 31.05 234 SER A C 1
ATOM 1773 O O . SER A 1 234 ? -7.815 -14.869 -19.019 1.00 31.05 234 SER A O 1
ATOM 1775 N N . LEU A 1 235 ? -7.158 -12.761 -19.545 1.00 31.77 235 LEU A N 1
ATOM 1776 C CA . LEU A 1 235 ? -8.456 -12.137 -19.371 1.00 31.77 235 LEU A CA 1
ATOM 1777 C C . LEU A 1 235 ? -9.356 -12.831 -20.392 1.00 31.77 235 LEU A C 1
ATOM 1779 O O . LEU A 1 235 ? -9.278 -12.551 -21.589 1.00 31.77 235 LEU A O 1
ATOM 1783 N N . ARG A 1 236 ? -10.121 -13.828 -19.935 1.00 29.31 236 ARG A N 1
ATOM 1784 C CA . ARG A 1 236 ? -11.245 -14.354 -20.686 1.00 29.31 236 ARG A CA 1
ATOM 1785 C C . ARG A 1 236 ? -12.110 -13.123 -20.877 1.00 29.31 236 ARG A C 1
ATOM 1787 O O . ARG A 1 236 ? -12.655 -12.595 -19.913 1.00 29.31 236 ARG A O 1
ATOM 1794 N N . ARG A 1 237 ? -12.128 -12.605 -22.104 1.00 31.80 237 ARG A N 1
ATOM 1795 C CA . ARG A 1 237 ? -13.219 -11.755 -22.546 1.00 31.80 237 ARG A CA 1
ATOM 1796 C C . ARG A 1 237 ? -14.445 -12.646 -22.443 1.00 31.80 237 ARG A C 1
ATOM 1798 O O . ARG A 1 237 ? -14.641 -13.514 -23.283 1.00 31.80 237 ARG A O 1
ATOM 1805 N N . GLU A 1 238 ? -15.176 -12.518 -21.348 1.00 32.88 238 GLU A N 1
ATOM 1806 C CA . GLU A 1 238 ? -16.585 -12.866 -21.362 1.00 32.88 238 GLU A CA 1
ATOM 1807 C C . GLU A 1 238 ? -17.275 -11.742 -22.136 1.00 32.88 238 GLU A C 1
ATOM 1809 O O . GLU A 1 238 ? -17.514 -10.649 -21.624 1.00 32.88 238 GLU A O 1
ATOM 1814 N N . SER A 1 239 ? -17.449 -12.009 -23.427 1.00 36.22 239 SER A N 1
ATOM 1815 C CA . SER A 1 239 ? -18.433 -11.418 -24.329 1.00 36.22 239 SER A CA 1
ATOM 1816 C C . SER A 1 239 ? -18.831 -12.503 -25.312 1.00 36.22 239 SER A C 1
ATOM 1818 O O . SER A 1 239 ? -17.886 -13.024 -25.954 1.00 36.22 239 SER A O 1
#

Mean predicted aligned error: 11.8 Å